Protein AF-A0AAE1E0A9-F1 (afdb_monomer_lite)

Secondary structure (DSSP, 8-state):
-----THHHHHHTS-HHHHHHHHHHHHHHHHHHHHHHHHHHHHHHHHHHHHHHHHHHHHHHHHHHHHHHHHHHHHHHHTTTSS--SHHHHHHHHHH-HHHHHHHHHHHHHTS-------S-HHHHHHHHHHHHTT-GGG-----------------------------------S---S--------

Radius of gyration: 35.6 Å; chains: 1; bounding box: 73×41×92 Å

pLDDT: mean 78.17, std 19.91, range [34.12, 96.81]

Foldseek 3Di:
DPPDPCVVVVLVVDDPVVSVVVVVVVVVVVVVVVVVVVVVVVVVVVVVVVVVVVVVVVVVVVVVVLVVVLVVLQVLQVVLVHADQDLVSLVSQVVVHLVSLLSNQCCCCSVVVAQFDSDDDSVNSSVRVVCVNVVNCVRRDPDPPDPPPPPPPPPDPPDDDDDDDDDDDDDDPDPDPPVDDPDDPDD

Organism: NCBI:txid231223

Sequence (187 aa):
MLKRNKTVAWLARKSETEREHVLKASKKCSKALRTKHRQQEKVVWLQVHERITDNERKKKEKELQVAVEKQRIMDCVLKHDGPVHSVQDIQAVSCSGVEALKNQLKYLKVILGKRVKVSGTKVQLEAALKAFVKGDESSIIVSPPRKRRKILEDDSSFDSSNSSSSSSDDDDSDTSTDIFTFERQGQ

Structure (mmCIF, N/CA/C/O backbone):
data_AF-A0AAE1E0A9-F1
#
_entry.id   AF-A0AAE1E0A9-F1
#
loop_
_atom_site.group_PDB
_atom_site.id
_atom_site.type_symbol
_atom_site.label_atom_id
_atom_site.label_alt_id
_atom_site.label_comp_id
_atom_site.label_asym_id
_atom_site.label_entity_id
_atom_site.label_seq_id
_atom_site.pdbx_PDB_ins_code
_atom_site.Cartn_x
_atom_site.Cartn_y
_atom_site.Cartn_z
_atom_site.occupancy
_atom_site.B_iso_or_equiv
_atom_site.auth_seq_id
_atom_site.auth_comp_id
_atom_site.auth_asym_id
_atom_site.auth_atom_id
_atom_site.pdbx_PDB_model_num
ATOM 1 N N . MET A 1 1 ? -27.673 -29.427 33.036 1.00 46.66 1 MET A N 1
ATOM 2 C CA . MET A 1 1 ? -28.354 -28.618 34.077 1.00 46.66 1 MET A CA 1
ATOM 3 C C . MET A 1 1 ? -27.445 -27.465 34.483 1.00 46.66 1 MET A C 1
ATOM 5 O O . MET A 1 1 ? -26.356 -27.723 34.979 1.00 46.66 1 MET A O 1
ATOM 9 N N . LEU A 1 2 ? -27.845 -26.210 34.253 1.00 49.44 2 LEU A N 1
ATOM 10 C CA . LEU A 1 2 ? -27.104 -25.043 34.753 1.00 49.44 2 LEU A CA 1
ATOM 11 C C . LEU A 1 2 ? -27.146 -25.043 36.290 1.00 49.44 2 LEU A C 1
ATOM 13 O O . LEU A 1 2 ? -28.226 -24.949 36.876 1.00 49.44 2 LEU A O 1
ATOM 17 N N . LYS A 1 3 ? -25.984 -25.174 36.947 1.00 60.59 3 LYS A N 1
ATOM 18 C CA . LYS A 1 3 ? -25.856 -25.023 38.405 1.00 60.59 3 LYS A CA 1
ATOM 19 C C . LYS A 1 3 ? -26.314 -23.611 38.778 1.00 60.59 3 LYS A C 1
ATOM 21 O O . LYS A 1 3 ? -25.622 -22.637 38.501 1.00 60.59 3 LYS A O 1
ATOM 26 N N . ARG A 1 4 ? -27.499 -23.487 39.382 1.00 63.06 4 ARG A N 1
ATOM 27 C CA . ARG A 1 4 ? -27.974 -22.205 39.915 1.00 63.06 4 ARG A CA 1
ATOM 28 C C . ARG A 1 4 ? -27.118 -21.839 41.126 1.00 63.06 4 ARG A C 1
ATOM 30 O O . ARG A 1 4 ? -27.004 -22.627 42.063 1.00 63.06 4 ARG A O 1
ATOM 37 N N . ASN A 1 5 ? -26.511 -20.654 41.096 1.00 68.06 5 ASN A N 1
ATOM 38 C CA . ASN A 1 5 ? -25.737 -20.138 42.221 1.00 68.06 5 ASN A CA 1
ATOM 39 C C . ASN A 1 5 ? -26.622 -20.052 43.476 1.00 68.06 5 ASN A C 1
ATOM 41 O O . ASN A 1 5 ? -27.741 -19.542 43.426 1.00 68.06 5 ASN A O 1
ATOM 45 N N . LYS A 1 6 ? -26.107 -20.528 44.619 1.00 76.25 6 LYS A N 1
ATOM 46 C CA . LYS A 1 6 ? -26.801 -20.546 45.926 1.00 76.25 6 LYS A CA 1
ATOM 47 C C . LYS A 1 6 ? -27.082 -19.144 46.504 1.00 76.25 6 LYS A C 1
ATOM 49 O O . LYS A 1 6 ? -27.600 -19.022 47.610 1.00 76.25 6 LYS A O 1
ATOM 54 N N . THR A 1 7 ? -26.766 -18.084 45.765 1.00 77.69 7 THR A N 1
ATOM 55 C CA . THR A 1 7 ? -26.901 -16.678 46.164 1.00 77.69 7 THR A CA 1
ATOM 56 C C . THR A 1 7 ? -28.344 -16.270 46.436 1.00 77.69 7 THR A C 1
ATOM 58 O O . THR A 1 7 ? -28.586 -15.535 47.386 1.00 77.69 7 THR A O 1
ATOM 61 N N . VAL A 1 8 ? -29.314 -16.783 45.672 1.00 79.94 8 VAL A N 1
ATOM 62 C CA . VAL A 1 8 ? -30.742 -16.475 45.887 1.00 79.94 8 VAL A CA 1
ATOM 63 C C . VAL A 1 8 ? -31.246 -17.071 47.206 1.00 79.94 8 VAL A C 1
ATOM 65 O O . VAL A 1 8 ? -31.920 -16.391 47.973 1.00 79.94 8 VAL A O 1
ATOM 68 N N . ALA A 1 9 ? -30.860 -18.314 47.510 1.00 83.81 9 ALA A N 1
ATOM 69 C CA . ALA A 1 9 ? -31.223 -18.980 48.761 1.00 83.81 9 ALA A CA 1
ATOM 70 C C . ALA A 1 9 ? -30.526 -18.353 49.982 1.00 83.81 9 ALA A C 1
ATOM 72 O O . ALA A 1 9 ? -31.122 -18.263 51.050 1.00 83.81 9 ALA A O 1
ATOM 73 N N . TRP A 1 10 ? -29.281 -17.892 49.825 1.00 87.62 10 TRP A N 1
ATOM 74 C CA . TRP A 1 10 ? -28.567 -17.139 50.859 1.00 87.62 10 TRP A CA 1
ATOM 75 C C . TRP A 1 10 ? -29.235 -15.787 51.147 1.00 87.62 10 TRP A C 1
ATOM 77 O O . TRP A 1 10 ? -29.453 -15.446 52.306 1.00 87.62 10 TRP A O 1
ATOM 87 N N . LEU A 1 11 ? -29.633 -15.057 50.100 1.00 86.06 11 LEU A N 1
ATOM 88 C CA . LEU A 1 11 ? -30.295 -13.759 50.226 1.00 86.06 11 LEU A CA 1
ATOM 89 C C . LEU A 1 11 ? -31.694 -13.872 50.862 1.00 86.06 11 LEU A C 1
ATOM 91 O O . LEU A 1 11 ? -32.127 -12.959 51.555 1.00 86.06 11 LEU A O 1
ATOM 95 N N . ALA A 1 12 ? -32.390 -14.994 50.656 1.00 84.31 12 ALA A N 1
ATOM 96 C CA . ALA A 1 12 ? -33.704 -15.260 51.245 1.00 84.31 12 ALA A CA 1
ATOM 97 C C . ALA A 1 12 ? -33.667 -15.534 52.762 1.00 84.31 12 ALA A C 1
ATOM 99 O O . ALA A 1 12 ? -34.692 -15.408 53.421 1.00 84.31 12 ALA A O 1
ATOM 100 N N . ARG A 1 13 ? -32.503 -15.896 53.323 1.00 88.12 13 ARG A N 1
ATOM 101 C CA . ARG A 1 13 ? -32.315 -16.130 54.770 1.00 88.12 13 ARG A CA 1
ATOM 102 C C . ARG A 1 13 ? -32.003 -14.852 55.559 1.00 88.12 13 ARG A C 1
ATOM 104 O O . ARG A 1 13 ? -31.816 -14.916 56.769 1.00 88.12 13 ARG A O 1
ATOM 111 N N . LYS A 1 14 ? -31.879 -13.714 54.875 1.00 89.25 14 LYS A N 1
ATOM 112 C CA . LYS A 1 14 ? -31.554 -12.410 55.457 1.00 89.25 14 LYS A CA 1
ATOM 113 C C . LYS A 1 14 ? -32.824 -11.675 55.882 1.00 89.25 14 LYS A C 1
ATOM 115 O O . LYS A 1 14 ? -33.882 -11.888 55.295 1.00 89.25 14 LYS A O 1
ATOM 120 N N . SER A 1 15 ? -32.707 -10.791 56.872 1.00 92.88 15 SER A N 1
ATOM 121 C CA . SER A 1 15 ? -33.803 -9.890 57.241 1.00 92.88 15 SER A CA 1
ATOM 122 C C . SER A 1 15 ? -34.160 -8.969 56.070 1.00 92.88 15 SER A C 1
ATOM 124 O O . SER A 1 15 ? -33.341 -8.713 55.184 1.00 92.88 15 SER A O 1
ATOM 126 N N . GLU A 1 16 ? -35.392 -8.463 56.051 1.00 89.69 16 GLU A N 1
ATOM 127 C CA . GLU A 1 16 ? -35.891 -7.604 54.970 1.00 89.69 16 GLU A CA 1
ATOM 128 C C . GLU A 1 16 ? -34.997 -6.372 54.746 1.00 89.69 16 GLU A C 1
ATOM 130 O O . GLU A 1 16 ? -34.620 -6.064 53.613 1.00 89.69 16 GLU A O 1
ATOM 135 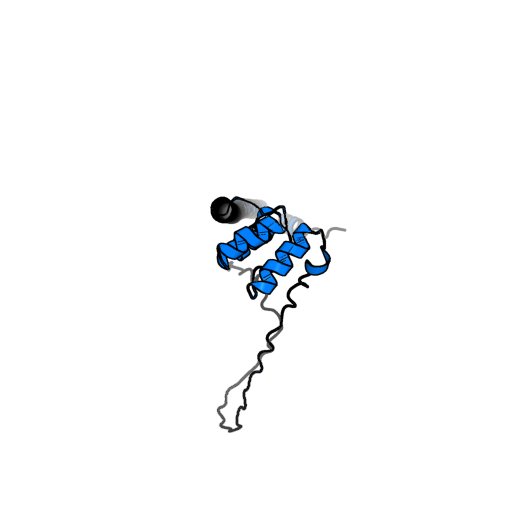N N . THR A 1 17 ? -34.568 -5.733 55.836 1.00 91.25 17 THR A N 1
ATOM 136 C CA . THR A 1 17 ? -33.682 -4.564 55.822 1.00 91.25 17 THR A CA 1
ATOM 137 C C . THR A 1 17 ? -32.291 -4.892 55.270 1.00 91.25 17 THR A C 1
ATOM 139 O O . THR A 1 17 ? -31.780 -4.162 54.416 1.00 91.25 17 THR A O 1
ATOM 142 N N . GLU A 1 18 ? -31.688 -6.015 55.677 1.00 90.56 18 GLU A N 1
ATOM 143 C CA . GLU A 1 18 ? -30.399 -6.472 55.140 1.00 90.56 18 GLU A CA 1
ATOM 144 C C . GLU A 1 18 ? -30.504 -6.849 53.659 1.00 90.56 18 GLU A C 1
ATOM 146 O O . GLU A 1 18 ? -29.633 -6.499 52.858 1.00 90.56 18 GLU A O 1
ATOM 151 N N . ARG A 1 19 ? -31.590 -7.522 53.266 1.00 89.88 19 ARG A N 1
ATOM 152 C CA . ARG A 1 19 ? -31.858 -7.901 51.876 1.00 89.88 19 ARG A CA 1
ATOM 153 C C . ARG A 1 19 ? -31.961 -6.670 50.981 1.00 89.88 19 ARG A C 1
ATOM 155 O O . ARG A 1 19 ? -31.325 -6.624 49.925 1.00 89.88 19 ARG A O 1
ATOM 162 N N . GLU A 1 20 ? -32.723 -5.663 51.395 1.00 91.00 20 GLU A N 1
ATOM 163 C CA . GLU A 1 20 ? -32.819 -4.400 50.666 1.00 91.00 20 GLU A CA 1
ATOM 164 C C . GLU A 1 20 ? -31.475 -3.684 50.556 1.00 91.00 20 GLU A C 1
ATOM 166 O O . GLU A 1 20 ? -31.133 -3.181 49.481 1.00 91.00 20 GLU A O 1
ATOM 171 N N . HIS A 1 21 ? -30.710 -3.638 51.648 1.00 92.44 21 HIS A N 1
ATOM 172 C CA . HIS A 1 21 ? -29.401 -2.999 51.671 1.00 92.44 21 HIS A CA 1
ATOM 173 C C . HIS A 1 21 ? -28.438 -3.663 50.675 1.00 92.44 21 HIS A C 1
ATOM 175 O O . HIS A 1 21 ? -27.841 -2.979 49.839 1.00 92.44 21 HIS A O 1
ATOM 181 N N . VAL A 1 22 ? -28.356 -4.998 50.681 1.00 91.50 22 VAL A N 1
ATOM 182 C CA . VAL A 1 22 ? -27.518 -5.772 49.750 1.00 91.50 22 VAL A CA 1
ATOM 183 C C . VAL A 1 22 ? -27.958 -5.567 48.298 1.00 91.50 22 VAL A C 1
ATOM 185 O O . VAL A 1 22 ? -27.116 -5.353 47.423 1.00 91.50 22 VAL A O 1
ATOM 188 N N . LEU A 1 23 ? -29.264 -5.561 48.016 1.00 90.12 23 LEU A N 1
ATOM 189 C CA . LEU A 1 23 ? -29.776 -5.305 46.666 1.00 90.12 23 LEU A CA 1
ATOM 190 C C . LEU A 1 23 ? -29.484 -3.871 46.199 1.00 90.12 23 LEU A C 1
ATOM 192 O O . LEU A 1 23 ? -29.111 -3.670 45.041 1.00 90.12 23 LEU A O 1
ATOM 196 N N . LYS A 1 24 ? -29.611 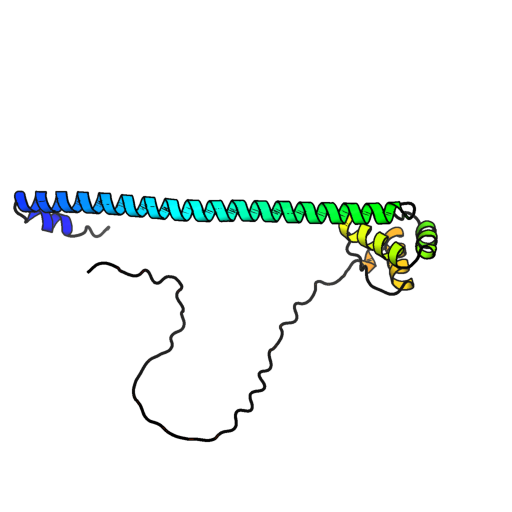-2.868 47.077 1.00 92.75 24 LYS A N 1
ATOM 197 C CA . LYS A 1 24 ? -29.246 -1.470 46.781 1.00 92.75 24 LYS A CA 1
ATOM 198 C C . LYS A 1 24 ? -27.745 -1.346 46.496 1.00 92.75 24 LYS A C 1
ATOM 200 O O . LYS A 1 24 ? -27.376 -0.722 45.500 1.00 92.75 24 LYS A O 1
ATOM 205 N N . ALA A 1 25 ? -26.891 -1.978 47.301 1.00 92.38 25 ALA A N 1
ATOM 206 C CA . ALA A 1 25 ? -25.444 -2.008 47.085 1.00 92.38 25 ALA A CA 1
ATOM 207 C C . ALA A 1 25 ? -25.080 -2.700 45.759 1.00 92.38 25 ALA A C 1
ATOM 209 O O . ALA A 1 25 ? -24.362 -2.132 44.939 1.00 92.38 25 ALA A O 1
ATOM 210 N N . SER A 1 26 ? -25.670 -3.865 45.480 1.00 90.19 26 SER A N 1
ATOM 211 C CA . SER A 1 26 ? -25.477 -4.597 44.224 1.00 90.19 26 SER A CA 1
ATOM 212 C C . SER A 1 26 ? -25.882 -3.770 42.999 1.00 90.19 26 SER A C 1
ATOM 214 O O . SER A 1 26 ? -25.138 -3.708 42.016 1.00 90.19 26 SER A O 1
ATOM 216 N N . LYS A 1 27 ? -27.018 -3.058 43.058 1.00 92.06 27 LYS A N 1
ATOM 217 C CA . LYS A 1 27 ? -27.460 -2.149 41.987 1.00 92.06 27 LYS A CA 1
ATOM 218 C C . LYS A 1 27 ? -26.466 -1.006 41.758 1.00 92.06 27 LYS A C 1
ATOM 220 O O . LYS A 1 27 ? -26.167 -0.702 40.600 1.00 92.06 27 LYS A O 1
ATOM 225 N N . LYS A 1 28 ? -25.930 -0.400 42.827 1.00 94.19 28 LYS A N 1
ATOM 226 C CA . LYS A 1 28 ? -24.893 0.646 42.741 1.00 94.19 28 LYS A CA 1
ATOM 227 C C . LYS A 1 28 ? -23.618 0.108 42.083 1.00 94.19 28 LYS A C 1
ATOM 229 O O . LYS A 1 28 ? -23.169 0.690 41.096 1.00 94.19 28 LYS A O 1
ATOM 234 N N . CYS A 1 29 ? -23.106 -1.033 42.545 1.00 93.12 29 CYS A N 1
ATOM 235 C CA . CYS A 1 29 ? -21.924 -1.677 41.966 1.00 93.12 29 CYS A CA 1
ATOM 236 C C . CYS A 1 29 ? -22.138 -2.047 40.493 1.00 93.12 29 CYS A C 1
ATOM 238 O O . CYS A 1 29 ? -21.296 -1.752 39.650 1.00 93.12 29 CYS A O 1
ATOM 240 N N . SER A 1 30 ? -23.303 -2.601 40.152 1.00 93.19 30 SER A N 1
ATOM 241 C CA . SER A 1 30 ? -23.651 -2.953 38.770 1.00 93.19 30 SER A CA 1
ATOM 242 C C . SER A 1 30 ? -23.692 -1.729 37.854 1.00 93.19 30 SER A C 1
ATOM 244 O O . SER A 1 30 ? -23.265 -1.794 36.703 1.00 93.19 30 SER A O 1
ATOM 246 N N . LYS A 1 31 ? -24.206 -0.591 38.345 1.00 95.38 31 LYS A N 1
ATOM 247 C CA . LYS A 1 31 ? -24.207 0.669 37.591 1.00 95.38 31 LYS A CA 1
ATOM 248 C C . LYS A 1 31 ? -22.778 1.167 37.363 1.00 95.38 31 LYS A C 1
ATOM 250 O O . LYS A 1 31 ? -22.449 1.492 36.229 1.00 95.38 31 LYS A O 1
ATOM 255 N N . ALA A 1 32 ? -21.939 1.166 38.399 1.00 94.62 32 ALA A N 1
ATOM 256 C CA . ALA A 1 32 ? -20.539 1.573 38.295 1.00 94.62 32 ALA A CA 1
ATOM 257 C C . ALA A 1 32 ? -19.745 0.685 37.321 1.00 94.62 32 ALA A C 1
ATOM 259 O O . ALA A 1 32 ? -19.010 1.204 36.483 1.00 94.62 32 ALA A O 1
ATOM 260 N N . LEU A 1 33 ? -19.947 -0.636 37.375 1.00 95.75 33 LEU A N 1
ATOM 261 C CA . LEU A 1 33 ? -19.300 -1.586 36.472 1.00 95.75 33 LEU A CA 1
ATOM 262 C C . LEU A 1 33 ? -19.686 -1.329 35.011 1.00 95.75 33 LEU A C 1
ATOM 264 O O . LEU A 1 33 ? -18.813 -1.252 34.151 1.00 95.75 33 LEU A O 1
ATOM 268 N N . ARG A 1 34 ? -20.979 -1.110 34.733 1.00 95.69 34 ARG A N 1
ATOM 269 C CA . ARG A 1 34 ? -21.446 -0.751 33.385 1.00 95.69 34 ARG A CA 1
ATOM 270 C C . ARG A 1 34 ? -20.837 0.557 32.887 1.00 95.69 34 ARG A C 1
ATOM 272 O O . ARG A 1 34 ? -20.487 0.646 31.716 1.00 95.69 34 ARG A O 1
ATOM 279 N N . THR A 1 35 ? -20.694 1.559 33.753 1.00 95.81 35 THR A N 1
ATOM 280 C CA . THR A 1 35 ? -20.043 2.823 33.383 1.00 95.81 35 THR A CA 1
ATOM 281 C C . THR A 1 35 ? -18.566 2.616 33.052 1.00 95.81 35 THR A C 1
ATOM 283 O O . THR A 1 35 ? -18.120 3.087 32.010 1.00 95.81 35 THR A O 1
ATOM 286 N N . LYS A 1 36 ? -17.820 1.872 33.883 1.00 95.75 36 LYS A N 1
ATOM 287 C CA . LYS A 1 36 ? -16.409 1.545 33.612 1.00 95.75 36 LYS A CA 1
ATOM 288 C C . LYS A 1 36 ? -16.247 0.792 32.292 1.00 95.75 36 LYS A C 1
ATOM 290 O O . LYS A 1 36 ? -15.384 1.148 31.500 1.00 95.75 36 LYS A O 1
ATOM 295 N N . HIS A 1 37 ? -17.111 -0.186 32.036 1.00 95.50 37 HIS A N 1
ATOM 296 C CA . HIS A 1 37 ? -17.077 -0.953 30.796 1.00 95.50 37 HIS A CA 1
ATOM 297 C C . HIS A 1 37 ? -17.312 -0.069 29.565 1.00 95.50 37 HIS A C 1
ATOM 299 O O . HIS A 1 37 ? -16.490 -0.066 28.657 1.00 95.50 37 HIS A O 1
ATOM 305 N N . ARG A 1 38 ? -18.348 0.783 29.579 1.00 96.44 38 ARG A N 1
ATOM 306 C CA . ARG A 1 38 ? -18.596 1.750 28.492 1.00 96.44 38 ARG A CA 1
ATOM 307 C C . ARG A 1 38 ? -17.419 2.697 28.265 1.00 96.44 38 ARG A C 1
ATOM 309 O O . ARG A 1 38 ? -17.129 3.061 27.130 1.00 96.44 38 ARG A O 1
ATOM 316 N N . GLN A 1 39 ? -16.745 3.115 29.338 1.00 95.88 39 GLN A N 1
ATOM 317 C CA . GLN A 1 39 ? -15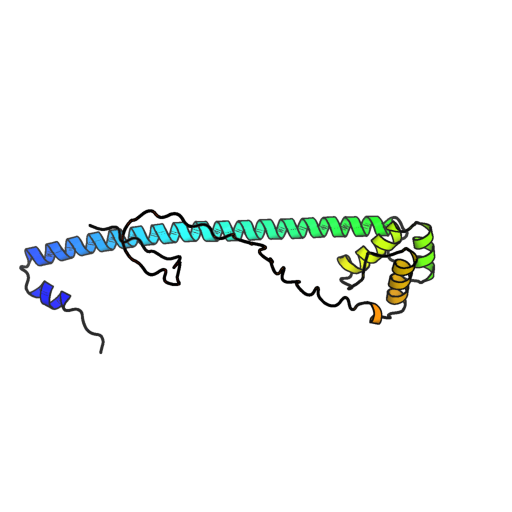.548 3.949 29.242 1.00 95.88 39 GLN A CA 1
ATOM 318 C C . GLN A 1 39 ? -14.415 3.198 28.529 1.00 95.88 39 GLN A C 1
ATOM 320 O O . GLN A 1 39 ? -13.792 3.752 27.629 1.00 95.88 39 GLN A O 1
ATOM 325 N N . GLN A 1 40 ? -14.173 1.938 28.901 1.00 95.56 40 GLN A N 1
ATOM 326 C CA . GLN A 1 40 ? -13.163 1.086 28.269 1.00 95.56 40 GLN A CA 1
ATOM 327 C C . GLN A 1 40 ? -13.478 0.842 26.791 1.00 95.56 40 GLN A C 1
ATOM 329 O O . GLN A 1 40 ? -12.605 1.035 25.949 1.00 95.56 40 GLN A O 1
ATOM 334 N N . GLU A 1 41 ? -14.726 0.507 26.460 1.00 96.38 41 GLU A N 1
ATOM 335 C CA . GLU A 1 41 ? -15.173 0.348 25.073 1.00 96.38 41 GLU A CA 1
ATOM 336 C C . GLU A 1 41 ? -14.936 1.621 24.261 1.00 96.38 41 GLU A C 1
ATOM 338 O O . GLU A 1 41 ? -14.415 1.554 23.151 1.00 96.38 41 GLU A O 1
ATOM 343 N N . LYS A 1 42 ? -15.249 2.794 24.826 1.00 96.44 42 LYS A N 1
ATOM 344 C CA . LYS A 1 42 ? -15.013 4.079 24.162 1.00 96.44 42 LYS A CA 1
ATOM 345 C C . LYS A 1 42 ? -13.527 4.318 23.888 1.00 96.44 42 LYS A C 1
ATOM 347 O O . LYS A 1 42 ? -13.187 4.790 22.808 1.00 96.44 42 LYS A O 1
ATOM 352 N N . VAL A 1 43 ? -12.648 3.993 24.836 1.00 95.62 43 VAL A N 1
ATOM 353 C CA . VAL A 1 43 ? -11.192 4.123 24.655 1.00 95.62 43 VAL A CA 1
ATOM 354 C C . VAL A 1 43 ? -10.699 3.194 23.548 1.00 95.62 43 VAL A C 1
ATOM 356 O O . VAL A 1 43 ? -10.001 3.647 22.644 1.00 95.62 43 VAL A O 1
ATOM 359 N N . VAL A 1 44 ? -11.104 1.922 23.571 1.00 96.31 44 VAL A N 1
ATOM 360 C CA . VAL A 1 44 ? -10.729 0.948 22.534 1.00 96.31 44 VAL A CA 1
ATOM 361 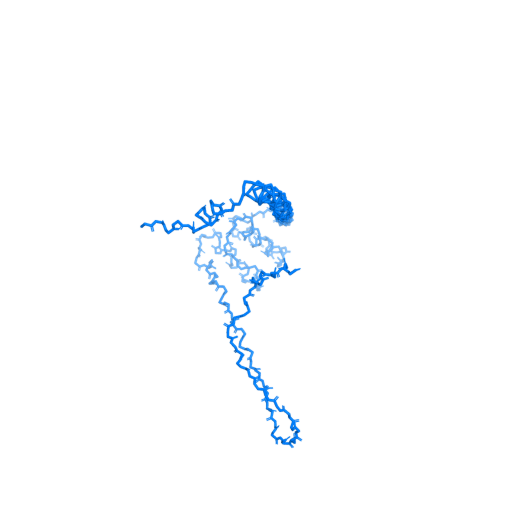C C . VAL A 1 44 ? -11.251 1.388 21.169 1.00 96.31 44 VAL A C 1
ATOM 363 O O . VAL A 1 44 ? -10.510 1.363 20.191 1.00 96.31 44 VAL A O 1
ATOM 366 N N . TRP A 1 45 ? -12.502 1.842 21.100 1.00 96.44 45 TRP A N 1
ATOM 367 C CA . TRP A 1 45 ? -13.105 2.324 19.863 1.00 96.44 45 TRP A CA 1
ATOM 368 C C . TRP A 1 45 ? -12.322 3.497 19.267 1.00 96.44 45 TRP A C 1
ATOM 370 O O . TRP A 1 45 ? -12.000 3.468 18.081 1.00 96.44 45 TRP A O 1
ATOM 380 N N . LEU A 1 46 ? -11.943 4.483 20.089 1.00 96.31 46 LEU A N 1
ATOM 381 C CA . LEU A 1 46 ? -11.124 5.616 19.649 1.00 96.31 46 LEU A CA 1
ATOM 382 C C . LEU A 1 46 ? -9.754 5.163 19.127 1.00 96.31 46 LEU A C 1
ATOM 384 O O . LEU A 1 46 ? -9.350 5.585 18.047 1.00 96.31 46 LEU A O 1
ATOM 388 N N . GLN A 1 47 ? -9.074 4.262 19.840 1.00 96.25 47 GLN A N 1
ATOM 389 C CA . GLN A 1 47 ? -7.767 3.741 19.423 1.00 96.25 47 GLN A CA 1
ATOM 390 C C . GLN A 1 47 ? -7.839 2.960 18.107 1.00 96.25 47 GLN A C 1
ATOM 392 O O . GLN A 1 47 ? -6.969 3.090 17.245 1.00 96.25 47 GLN A O 1
ATOM 397 N N . VAL A 1 48 ? -8.870 2.131 17.933 1.00 96.44 48 VAL A N 1
ATOM 398 C CA . VAL A 1 48 ? -9.083 1.382 16.689 1.00 96.44 48 VAL A CA 1
ATOM 399 C C . VAL A 1 48 ? -9.378 2.344 15.542 1.00 96.44 48 VAL A C 1
ATOM 401 O O . VAL A 1 48 ? -8.784 2.212 14.473 1.00 96.44 48 VAL A O 1
ATOM 404 N N . HIS A 1 49 ? -10.241 3.334 15.766 1.00 96.69 49 HIS A N 1
ATOM 405 C CA . HIS A 1 49 ? -10.586 4.334 14.762 1.00 96.69 49 HIS A CA 1
ATOM 406 C C . HIS A 1 49 ? -9.364 5.151 14.315 1.00 96.69 49 HIS A C 1
ATOM 408 O O . HIS A 1 49 ? -9.144 5.339 13.117 1.00 96.69 49 HIS A O 1
ATOM 414 N N . GLU A 1 50 ? -8.535 5.599 15.258 1.00 96.44 50 GLU A N 1
ATOM 415 C CA . GLU A 1 50 ? -7.286 6.308 14.969 1.00 96.44 50 GLU A CA 1
ATOM 416 C C . GLU A 1 50 ? -6.341 5.449 14.119 1.00 96.44 50 GLU A C 1
ATOM 418 O O . GLU A 1 50 ? -5.882 5.891 13.067 1.00 96.44 50 GLU A O 1
ATOM 423 N N . ARG A 1 51 ? -6.138 4.178 14.491 1.00 95.44 51 ARG A N 1
ATOM 424 C CA . ARG A 1 51 ? -5.303 3.242 13.719 1.00 95.44 51 ARG A CA 1
ATOM 425 C C . ARG A 1 51 ? -5.823 3.007 12.303 1.00 95.44 51 ARG A C 1
ATOM 427 O O . ARG A 1 51 ? -5.021 2.917 11.373 1.00 95.44 51 ARG A O 1
ATOM 434 N N . ILE A 1 52 ? -7.139 2.887 12.123 1.00 96.81 52 ILE A N 1
ATOM 435 C CA . ILE A 1 52 ? -7.752 2.749 10.793 1.00 96.81 52 ILE A CA 1
ATOM 436 C C . ILE A 1 52 ? -7.470 4.004 9.965 1.00 96.81 52 ILE A C 1
ATOM 438 O O . ILE A 1 52 ? -6.956 3.898 8.853 1.00 96.81 52 ILE A O 1
ATOM 442 N N . THR A 1 53 ? -7.711 5.180 10.544 1.00 96.56 53 THR A N 1
ATOM 443 C CA . THR A 1 53 ? -7.486 6.475 9.886 1.00 96.56 53 THR A CA 1
ATOM 444 C C . THR A 1 53 ? -6.022 6.640 9.463 1.00 96.56 53 THR A C 1
ATOM 446 O O . THR A 1 53 ? -5.725 7.034 8.333 1.00 96.56 53 THR A O 1
ATOM 449 N N . ASP A 1 54 ? -5.082 6.268 10.330 1.00 96.56 54 ASP A N 1
ATOM 450 C CA . ASP A 1 54 ? -3.653 6.313 10.030 1.00 96.56 54 ASP A CA 1
ATOM 451 C C . ASP A 1 54 ? -3.238 5.336 8.928 1.00 96.56 54 ASP A C 1
ATOM 453 O O . ASP A 1 54 ? -2.401 5.661 8.080 1.00 96.56 54 ASP A O 1
ATOM 457 N N . ASN A 1 55 ? -3.815 4.135 8.915 1.00 95.62 55 ASN A N 1
ATOM 458 C CA . ASN A 1 55 ? -3.563 3.158 7.861 1.00 95.62 55 ASN A CA 1
ATOM 459 C C . ASN A 1 55 ? -4.087 3.646 6.508 1.00 95.62 55 ASN A C 1
ATOM 461 O O . ASN A 1 55 ? -3.391 3.506 5.500 1.00 95.62 55 ASN A O 1
ATOM 465 N N . GLU A 1 56 ? -5.269 4.261 6.474 1.00 95.94 56 GLU A N 1
ATOM 466 C CA . GLU A 1 56 ? -5.818 4.871 5.262 1.00 95.94 56 GLU A CA 1
ATOM 467 C C . GLU A 1 56 ? -4.947 6.021 4.759 1.00 95.94 56 GLU A C 1
ATOM 469 O O . GLU A 1 56 ? -4.647 6.091 3.565 1.00 95.94 56 GLU A O 1
ATOM 474 N N . ARG A 1 57 ? -4.475 6.887 5.661 1.00 96.38 57 ARG A N 1
ATOM 475 C CA . ARG A 1 57 ? -3.548 7.972 5.323 1.00 96.38 57 ARG A CA 1
ATOM 476 C C . ARG A 1 57 ? -2.252 7.431 4.720 1.00 96.38 57 ARG A C 1
ATOM 478 O O . ARG A 1 57 ? -1.859 7.861 3.638 1.00 96.38 57 ARG A O 1
ATOM 485 N N . LYS A 1 58 ? -1.624 6.443 5.365 1.00 95.56 58 LYS A N 1
ATOM 486 C CA . LYS A 1 58 ? -0.399 5.793 4.864 1.00 95.56 58 LYS A CA 1
ATOM 487 C C . LYS A 1 58 ? -0.619 5.099 3.522 1.00 95.56 58 LYS A C 1
ATOM 489 O O . LYS A 1 58 ? 0.281 5.086 2.686 1.00 95.56 58 LYS A O 1
ATOM 494 N N . LYS A 1 59 ? -1.794 4.503 3.302 1.00 95.75 59 LYS A N 1
ATOM 495 C CA . LYS A 1 59 ? -2.154 3.889 2.019 1.00 95.75 59 LYS A CA 1
ATOM 496 C C . LYS A 1 59 ? -2.227 4.945 0.914 1.00 95.75 59 LYS A C 1
ATOM 498 O O . LYS A 1 59 ? -1.560 4.778 -0.102 1.00 95.75 59 LYS A O 1
ATOM 503 N N . LYS A 1 60 ? -2.945 6.047 1.146 1.00 95.75 60 LYS A N 1
ATOM 504 C CA . LYS A 1 60 ? -3.047 7.169 0.196 1.00 95.75 60 LYS A CA 1
ATOM 505 C C . LYS A 1 60 ? -1.684 7.788 -0.112 1.00 95.75 60 LYS A C 1
ATOM 507 O O . LYS A 1 60 ? -1.383 8.064 -1.266 1.00 95.75 60 LYS A O 1
ATOM 512 N N . GLU A 1 61 ? -0.834 7.955 0.899 1.00 95.94 61 GLU A N 1
ATOM 513 C CA . GLU A 1 61 ? 0.527 8.469 0.719 1.00 95.94 61 GLU A CA 1
ATOM 514 C C . GLU A 1 61 ? 1.375 7.548 -0.172 1.00 95.94 61 GLU A C 1
ATOM 516 O O . GLU A 1 61 ? 2.030 8.014 -1.102 1.00 95.94 61 GLU A O 1
ATOM 521 N N . LYS A 1 62 ? 1.314 6.230 0.049 1.00 95.25 62 LYS A N 1
ATOM 522 C CA . LYS A 1 62 ? 2.000 5.250 -0.807 1.00 95.25 62 LYS A CA 1
ATOM 523 C C . LYS A 1 62 ? 1.464 5.254 -2.235 1.00 95.25 62 LYS A C 1
ATOM 525 O O . LYS A 1 62 ? 2.250 5.174 -3.173 1.00 95.25 62 LYS A O 1
ATOM 530 N N . GLU A 1 63 ? 0.150 5.341 -2.412 1.00 93.88 63 GLU A N 1
ATOM 531 C CA . GLU A 1 63 ? -0.475 5.426 -3.736 1.00 93.88 63 GLU A CA 1
ATOM 532 C C . GLU A 1 63 ? -0.028 6.686 -4.483 1.00 93.88 63 GLU A C 1
ATOM 534 O O . GLU A 1 63 ? 0.327 6.603 -5.658 1.00 93.88 63 GLU A O 1
ATOM 539 N N . LEU A 1 64 ? 0.055 7.824 -3.787 1.00 95.75 64 LEU A N 1
ATOM 540 C CA . LEU A 1 64 ? 0.571 9.071 -4.345 1.00 95.75 64 LEU A CA 1
ATOM 541 C C . LEU A 1 64 ? 2.047 8.947 -4.737 1.00 95.75 64 LEU A C 1
ATOM 543 O O . LEU A 1 64 ? 2.412 9.313 -5.849 1.00 95.75 64 LEU A O 1
ATOM 547 N N . GLN A 1 65 ? 2.893 8.387 -3.868 1.00 94.81 65 GLN A N 1
ATOM 548 C CA . GLN A 1 65 ? 4.310 8.161 -4.179 1.00 94.81 65 GLN A CA 1
ATOM 549 C C . GLN A 1 65 ? 4.485 7.258 -5.406 1.00 94.81 65 GLN A C 1
ATOM 551 O O . GLN A 1 65 ? 5.303 7.546 -6.278 1.00 94.81 65 GLN A O 1
ATOM 556 N N . VAL A 1 66 ? 3.686 6.191 -5.512 1.00 92.94 66 VAL A N 1
ATOM 557 C CA . VAL A 1 66 ? 3.686 5.314 -6.689 1.00 92.94 66 VAL A CA 1
ATOM 558 C C . VAL A 1 66 ? 3.231 6.072 -7.935 1.00 92.94 66 VAL A C 1
ATOM 560 O O . VAL A 1 66 ? 3.838 5.901 -8.988 1.00 92.94 66 VAL A O 1
ATOM 563 N N . ALA A 1 67 ? 2.199 6.913 -7.844 1.00 93.50 67 ALA A N 1
ATOM 564 C CA . ALA A 1 67 ? 1.737 7.723 -8.969 1.00 93.50 67 ALA A CA 1
ATOM 565 C C . ALA A 1 67 ? 2.808 8.722 -9.440 1.00 93.50 67 ALA A C 1
ATOM 567 O O . ALA A 1 67 ? 3.063 8.818 -10.639 1.00 93.50 67 ALA A O 1
ATOM 568 N N . VAL A 1 68 ? 3.489 9.396 -8.509 1.00 95.50 68 VAL A N 1
ATOM 569 C CA . VAL A 1 68 ? 4.597 10.318 -8.807 1.00 95.50 68 VAL A CA 1
ATOM 570 C C . VAL A 1 68 ? 5.756 9.587 -9.485 1.00 95.50 68 VAL A C 1
ATOM 572 O O . VAL A 1 68 ? 6.273 10.059 -10.495 1.00 95.50 68 VAL A O 1
ATOM 575 N N . GLU A 1 69 ? 6.141 8.411 -8.985 1.00 93.00 69 GLU A N 1
ATOM 576 C CA . GLU A 1 69 ? 7.202 7.610 -9.605 1.00 93.00 69 GLU A CA 1
ATOM 577 C C . GLU A 1 69 ? 6.804 7.129 -11.007 1.00 93.00 69 GLU A C 1
ATOM 579 O O . GLU A 1 69 ? 7.604 7.195 -11.940 1.00 93.00 69 GLU A O 1
ATOM 584 N N . LYS A 1 70 ? 5.551 6.694 -11.190 1.00 93.75 70 LYS A N 1
ATOM 585 C CA . LYS A 1 70 ? 5.022 6.316 -12.507 1.00 93.75 70 LYS A CA 1
ATOM 586 C C . LYS A 1 70 ? 5.086 7.479 -13.492 1.00 93.75 70 LYS A C 1
ATOM 588 O O . LYS A 1 70 ? 5.569 7.287 -14.607 1.00 93.75 70 LYS A O 1
ATOM 593 N N . GLN A 1 71 ? 4.661 8.668 -13.068 1.00 94.38 71 GLN A N 1
ATOM 594 C CA . GLN A 1 71 ? 4.729 9.871 -13.891 1.00 94.38 71 GLN A CA 1
ATOM 595 C C . GLN A 1 71 ? 6.175 10.196 -14.269 1.00 94.38 71 GLN A 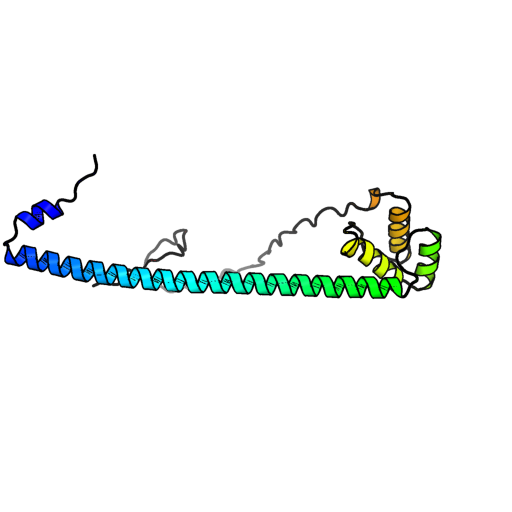C 1
ATOM 597 O O . GLN A 1 71 ? 6.479 10.372 -15.444 1.00 94.38 71 GLN A O 1
ATOM 602 N N . ARG A 1 72 ? 7.097 10.164 -13.301 1.00 94.69 72 ARG A N 1
ATOM 603 C CA . ARG A 1 72 ? 8.523 10.398 -13.550 1.00 94.69 72 ARG A CA 1
ATOM 604 C C . ARG A 1 72 ? 9.096 9.432 -14.588 1.00 94.69 72 ARG A C 1
ATOM 606 O O . ARG A 1 72 ? 9.852 9.848 -15.463 1.00 94.69 72 ARG A O 1
ATOM 613 N N . ILE A 1 73 ? 8.755 8.146 -14.494 1.00 92.69 73 ILE A N 1
ATOM 614 C CA . ILE A 1 73 ? 9.190 7.133 -15.464 1.00 92.69 73 ILE A CA 1
ATOM 615 C C . ILE A 1 73 ? 8.617 7.438 -16.852 1.00 92.69 73 ILE A C 1
ATOM 617 O O . ILE A 1 73 ? 9.359 7.368 -17.832 1.00 92.69 73 ILE A O 1
ATOM 621 N N . MET A 1 74 ? 7.333 7.796 -16.942 1.00 92.50 74 MET A N 1
ATOM 622 C CA . MET A 1 74 ? 6.704 8.192 -18.204 1.00 92.50 74 MET A CA 1
ATOM 623 C C . MET A 1 74 ? 7.396 9.405 -18.825 1.00 92.50 74 MET A C 1
ATOM 625 O O . MET A 1 74 ? 7.773 9.344 -19.991 1.00 92.50 74 MET A O 1
ATOM 629 N N . ASP A 1 75 ? 7.651 10.456 -18.048 1.00 93.56 75 ASP A N 1
ATOM 630 C CA . ASP A 1 75 ? 8.324 11.666 -18.527 1.00 93.56 75 ASP A CA 1
ATOM 631 C C . ASP A 1 75 ? 9.744 11.360 -19.028 1.00 93.56 75 ASP A C 1
ATOM 633 O O . ASP A 1 75 ? 10.190 11.901 -20.038 1.00 93.56 75 ASP A O 1
ATOM 637 N N . CYS A 1 76 ? 10.470 10.467 -18.348 1.00 91.00 76 CYS A N 1
ATOM 638 C CA . CYS A 1 76 ? 11.786 10.008 -18.791 1.00 91.00 76 CYS A CA 1
ATOM 639 C C . CYS A 1 76 ? 11.729 9.232 -20.112 1.00 91.00 76 CYS A C 1
ATOM 641 O O . CYS A 1 76 ? 12.641 9.364 -20.920 1.00 91.00 76 CYS A O 1
ATOM 643 N N . VAL A 1 77 ? 10.692 8.426 -20.332 1.00 91.56 77 VAL A N 1
ATOM 644 C CA . VAL A 1 77 ? 10.509 7.664 -21.575 1.00 91.56 77 VAL A CA 1
ATOM 645 C C . VAL A 1 77 ? 10.079 8.572 -22.726 1.00 91.56 77 VAL A C 1
ATOM 647 O O . VAL A 1 77 ? 10.617 8.461 -23.823 1.00 91.56 77 VAL A O 1
ATOM 650 N N . LEU A 1 78 ? 9.182 9.527 -22.473 1.00 90.25 78 LEU A N 1
ATOM 651 C CA . LEU A 1 78 ? 8.724 10.496 -23.474 1.00 90.25 78 LEU A CA 1
ATOM 652 C C . LEU A 1 78 ? 9.847 11.408 -23.986 1.00 90.25 78 LEU A C 1
ATOM 654 O O . LEU A 1 78 ? 9.814 11.822 -25.138 1.00 90.25 78 LEU A O 1
ATOM 658 N N . LYS A 1 79 ? 10.874 11.678 -23.170 1.00 88.00 79 LYS A N 1
ATOM 659 C CA . LYS A 1 79 ? 12.084 12.409 -23.596 1.00 88.00 79 LYS A CA 1
ATOM 660 C C . LYS A 1 79 ? 12.943 11.659 -24.623 1.00 88.00 79 LYS A C 1
ATOM 662 O O . LYS A 1 79 ? 13.830 12.271 -25.208 1.00 88.00 79 LYS A O 1
ATOM 667 N N . HIS A 1 80 ? 12.723 10.359 -24.802 1.00 83.06 80 HIS A N 1
ATOM 668 C CA . HIS A 1 80 ? 13.490 9.483 -25.691 1.00 83.06 80 HIS A CA 1
ATOM 669 C C . HIS A 1 80 ? 12.584 8.847 -26.755 1.00 83.06 80 HIS A C 1
ATOM 671 O O . HIS A 1 80 ? 12.653 7.642 -26.977 1.00 83.06 80 HIS A O 1
ATOM 677 N N . ASP A 1 81 ? 11.705 9.655 -27.352 1.00 81.06 81 ASP A N 1
ATOM 678 C CA . ASP A 1 81 ? 10.755 9.271 -28.411 1.00 81.06 81 ASP A CA 1
ATOM 679 C C . ASP A 1 81 ? 9.637 8.301 -27.983 1.00 81.06 81 ASP A C 1
ATOM 681 O O . ASP A 1 81 ? 8.878 7.800 -28.811 1.00 81.06 81 ASP A O 1
ATOM 685 N N . GLY A 1 82 ? 9.459 8.097 -26.674 1.00 86.19 82 GLY A N 1
ATOM 686 C CA . GLY A 1 82 ? 8.359 7.312 -26.117 1.00 86.19 82 GLY A CA 1
ATOM 687 C C . GLY A 1 82 ? 8.681 5.824 -25.920 1.00 86.19 82 GLY A C 1
ATOM 688 O O . GLY A 1 82 ? 9.848 5.422 -25.892 1.00 86.19 82 GLY A O 1
ATOM 689 N N . PRO A 1 83 ? 7.657 4.992 -25.651 1.00 88.25 83 PRO A N 1
ATOM 690 C CA . PRO A 1 83 ? 7.842 3.563 -25.429 1.00 88.25 83 PRO A CA 1
ATOM 691 C C . PRO A 1 83 ? 8.366 2.855 -26.680 1.00 88.25 83 PRO A C 1
ATOM 693 O O . PRO A 1 83 ? 7.899 3.084 -27.789 1.00 88.25 83 PRO A O 1
ATOM 696 N N . VAL A 1 84 ? 9.313 1.944 -26.481 1.00 88.12 84 VAL A N 1
ATOM 697 C CA . VAL A 1 84 ? 9.879 1.120 -27.557 1.00 88.12 84 VAL A CA 1
ATOM 698 C C . VAL A 1 84 ? 8.839 0.126 -28.089 1.00 88.12 84 VAL A C 1
ATOM 700 O O . VAL A 1 84 ? 8.295 -0.669 -27.316 1.00 88.12 84 VAL A O 1
ATOM 703 N N . HIS A 1 85 ? 8.645 0.096 -29.411 1.00 84.38 85 HIS A N 1
ATOM 704 C CA . HIS A 1 85 ? 7.749 -0.845 -30.095 1.00 84.38 85 HIS A CA 1
ATOM 705 C C . HIS A 1 85 ? 8.470 -1.750 -31.098 1.00 84.38 85 HIS A C 1
ATOM 707 O O . HIS A 1 85 ? 8.007 -2.857 -31.369 1.00 84.38 85 HIS A O 1
ATOM 713 N N . SER A 1 86 ? 9.614 -1.315 -31.625 1.00 86.75 86 SER A N 1
ATOM 714 C CA . SER A 1 86 ? 10.391 -2.034 -32.630 1.00 86.75 86 SER A CA 1
ATOM 715 C C . SER A 1 86 ? 11.845 -2.254 -32.198 1.00 86.75 86 SER A C 1
ATOM 717 O O . SER A 1 86 ? 12.372 -1.607 -31.292 1.00 86.75 86 SER A O 1
ATOM 719 N N . VAL A 1 87 ? 12.542 -3.174 -32.873 1.00 87.06 87 VAL A N 1
ATOM 720 C CA . VAL A 1 87 ? 13.984 -3.393 -32.647 1.00 87.06 87 VAL A CA 1
ATOM 721 C C . VAL A 1 87 ? 14.820 -2.187 -33.096 1.00 87.06 87 VAL A C 1
ATOM 723 O O . VAL A 1 87 ? 15.901 -1.964 -32.548 1.00 87.06 87 VAL A O 1
ATOM 726 N N . GLN A 1 88 ? 14.327 -1.403 -34.057 1.00 86.62 88 GLN A N 1
ATOM 727 C CA . GLN A 1 88 ? 14.989 -0.180 -34.513 1.00 86.62 88 GLN A CA 1
ATOM 728 C C . GLN A 1 88 ? 14.927 0.902 -33.427 1.00 86.62 88 GLN A C 1
ATOM 730 O O . GLN A 1 88 ? 15.943 1.533 -33.137 1.00 86.62 88 GLN A O 1
ATOM 735 N N . ASP A 1 89 ? 13.799 1.016 -32.721 1.00 86.38 89 ASP A N 1
ATOM 736 C CA . ASP A 1 89 ? 13.639 1.956 -31.604 1.00 86.38 89 ASP A CA 1
ATOM 737 C C . ASP A 1 89 ? 14.622 1.629 -30.469 1.00 86.38 89 ASP A C 1
ATOM 739 O O . ASP A 1 89 ? 15.191 2.519 -29.843 1.00 86.38 89 ASP A O 1
ATOM 743 N N . ILE A 1 90 ? 14.906 0.339 -30.233 1.00 85.88 90 ILE A N 1
ATOM 744 C CA . ILE A 1 90 ? 15.915 -0.085 -29.246 1.00 85.88 90 ILE A CA 1
ATOM 745 C C . ILE A 1 90 ? 17.301 0.442 -29.620 1.00 85.88 90 ILE A C 1
ATOM 747 O O . ILE A 1 90 ? 18.059 0.841 -28.736 1.00 85.88 90 ILE A O 1
ATOM 751 N N . GLN A 1 91 ? 17.652 0.435 -30.908 1.00 85.19 91 GLN A N 1
ATOM 752 C CA . GLN A 1 91 ? 18.931 0.977 -31.369 1.00 85.19 91 GLN A CA 1
ATOM 753 C C . GLN A 1 91 ? 18.976 2.498 -31.199 1.00 85.19 91 GLN A C 1
ATOM 755 O O . GLN A 1 91 ? 19.973 3.007 -30.689 1.00 85.19 91 GLN A O 1
ATOM 760 N N . ALA A 1 92 ? 17.891 3.204 -31.526 1.00 84.56 92 ALA A N 1
ATOM 761 C CA . ALA A 1 92 ? 17.782 4.648 -31.322 1.00 84.56 92 ALA A CA 1
ATOM 762 C C . ALA A 1 92 ? 17.956 5.030 -29.838 1.00 84.56 92 ALA A C 1
ATOM 764 O O . ALA A 1 92 ? 18.822 5.835 -29.496 1.00 84.56 92 ALA A O 1
ATOM 765 N N . VAL A 1 93 ? 17.238 4.355 -28.934 1.00 86.88 93 VAL A N 1
ATOM 766 C CA . VAL A 1 93 ? 17.352 4.562 -27.479 1.00 86.88 93 VAL A CA 1
ATOM 767 C C . VAL A 1 93 ? 18.733 4.150 -26.951 1.00 86.88 93 VAL A C 1
ATOM 769 O O . VAL A 1 93 ? 19.275 4.775 -26.038 1.00 86.88 93 VAL A O 1
ATOM 772 N N . SER A 1 94 ? 19.341 3.110 -27.524 1.00 86.00 94 SER A N 1
ATOM 773 C CA . SER A 1 94 ? 20.689 2.662 -27.160 1.00 86.00 94 SER A CA 1
ATOM 774 C C . SER A 1 94 ? 21.768 3.700 -27.491 1.00 86.00 94 SER A C 1
ATOM 776 O O . SER A 1 94 ? 22.755 3.820 -26.749 1.00 86.00 94 SER A O 1
ATOM 778 N N . CYS A 1 95 ? 21.580 4.481 -28.557 1.00 84.38 95 CYS A N 1
ATOM 779 C CA . CYS A 1 95 ? 22.436 5.619 -28.892 1.00 84.38 95 CYS A CA 1
ATOM 780 C C . CYS A 1 95 ? 22.312 6.753 -27.861 1.00 84.38 95 CYS A C 1
ATOM 782 O O . CYS A 1 95 ? 23.306 7.413 -27.570 1.00 84.38 95 CYS A O 1
ATOM 784 N N . SER A 1 96 ? 21.142 6.924 -27.236 1.00 83.31 96 SER A N 1
ATOM 785 C CA . SER A 1 96 ? 20.912 7.904 -26.160 1.00 83.31 96 SER A CA 1
ATOM 786 C C . SER A 1 96 ? 21.531 7.512 -24.809 1.00 83.31 96 SER A C 1
ATOM 788 O O . SER A 1 96 ? 21.627 8.343 -23.908 1.00 83.31 96 SER A O 1
ATOM 790 N N . GLY A 1 97 ? 21.971 6.258 -24.651 1.00 88.00 97 GLY A N 1
ATOM 791 C CA . GLY A 1 97 ? 22.766 5.797 -23.513 1.00 88.00 97 GLY A CA 1
ATOM 792 C C . GLY A 1 97 ? 22.093 4.755 -22.614 1.00 88.00 97 GLY A C 1
ATOM 793 O O . GLY A 1 97 ? 20.944 4.354 -22.783 1.00 88.00 97 GLY A O 1
ATOM 794 N N . VAL A 1 98 ? 22.849 4.283 -21.616 1.00 90.06 98 VAL A N 1
ATOM 795 C CA . VAL A 1 98 ? 22.435 3.177 -20.730 1.00 90.06 98 VAL A CA 1
ATOM 796 C C . VAL A 1 98 ? 21.234 3.549 -19.857 1.00 90.06 98 VAL A C 1
ATOM 798 O O . VAL A 1 98 ? 20.383 2.701 -19.594 1.00 90.06 98 VAL A O 1
ATOM 801 N N . GLU A 1 99 ? 21.143 4.802 -19.406 1.00 90.25 99 GLU A N 1
ATOM 802 C CA . GLU A 1 99 ? 20.036 5.234 -18.545 1.00 90.25 99 GLU A CA 1
ATOM 803 C C . GLU A 1 99 ? 18.702 5.263 -19.302 1.00 90.25 99 GLU A C 1
ATOM 805 O O . GLU A 1 99 ? 17.677 4.881 -18.739 1.00 90.25 99 GLU A O 1
ATOM 810 N N . ALA A 1 100 ? 18.716 5.601 -20.594 1.00 90.25 100 ALA A N 1
ATOM 811 C CA . ALA A 1 100 ? 17.528 5.558 -21.442 1.00 90.25 100 ALA A CA 1
ATOM 812 C C . ALA A 1 100 ? 16.989 4.119 -21.566 1.00 90.25 100 ALA A C 1
ATOM 814 O O . ALA A 1 100 ? 15.809 3.873 -21.314 1.00 90.25 100 ALA A O 1
ATOM 815 N N . LEU A 1 101 ? 17.872 3.139 -21.807 1.00 90.88 101 LEU A N 1
ATOM 816 C CA . LEU A 1 101 ? 17.513 1.711 -21.819 1.00 90.88 101 LEU A CA 1
ATOM 817 C C . LEU A 1 101 ? 16.955 1.239 -20.466 1.00 90.88 101 LEU A C 1
ATOM 819 O O . LEU A 1 101 ? 15.969 0.502 -20.416 1.00 90.88 101 LEU A O 1
ATOM 823 N N . LYS A 1 102 ? 17.546 1.683 -19.348 1.00 92.94 102 LYS A N 1
ATOM 824 C CA . LYS A 1 102 ? 17.015 1.382 -18.009 1.00 92.94 102 LYS A CA 1
ATOM 825 C C . LYS A 1 102 ? 15.633 1.986 -17.800 1.00 92.94 102 LYS A C 1
ATOM 827 O O . LYS A 1 102 ? 14.790 1.321 -17.209 1.00 92.94 102 LYS A O 1
ATOM 832 N N . ASN A 1 103 ? 15.386 3.210 -18.257 1.00 93.25 103 ASN A N 1
ATOM 833 C CA . ASN A 1 103 ? 14.087 3.864 -18.112 1.00 93.25 103 ASN A CA 1
ATOM 834 C C . ASN A 1 103 ? 12.997 3.152 -18.922 1.00 93.25 103 ASN A C 1
ATOM 836 O O . ASN A 1 103 ? 11.910 2.944 -18.389 1.00 93.25 103 ASN A O 1
ATOM 840 N N . GLN A 1 104 ? 13.314 2.654 -20.121 1.00 92.31 104 GLN A N 1
ATOM 841 C CA . GLN A 1 104 ? 12.410 1.779 -20.879 1.00 92.31 104 GLN A CA 1
ATOM 842 C C . GLN A 1 104 ? 12.093 0.488 -20.106 1.00 92.31 104 GLN A C 1
ATOM 844 O O . GLN A 1 104 ? 10.935 0.113 -19.944 1.00 92.31 104 GLN A O 1
ATOM 849 N N . LEU A 1 105 ? 13.099 -0.162 -19.516 1.00 92.31 105 LEU A N 1
ATOM 850 C CA . LEU A 1 105 ? 12.881 -1.358 -18.691 1.00 92.31 105 LEU A CA 1
ATOM 851 C C . LEU A 1 105 ? 12.102 -1.059 -17.396 1.00 92.31 105 LEU A C 1
ATOM 853 O O . LEU A 1 105 ? 11.292 -1.882 -16.965 1.00 92.31 105 LEU A O 1
ATOM 857 N N . LYS A 1 106 ? 12.301 0.115 -16.774 1.00 93.12 106 LYS A N 1
ATOM 858 C CA . LYS A 1 106 ? 11.487 0.588 -15.636 1.00 93.12 106 LYS A CA 1
ATOM 859 C C . LYS A 1 106 ? 10.039 0.806 -16.061 1.00 93.12 106 LYS A C 1
ATOM 861 O O . LYS A 1 106 ? 9.149 0.409 -15.319 1.00 93.12 106 LYS A O 1
ATOM 866 N N . TYR A 1 107 ? 9.800 1.371 -17.240 1.00 93.50 107 TYR A N 1
ATOM 867 C CA . TYR A 1 107 ? 8.460 1.544 -17.793 1.00 93.50 107 TYR A CA 1
ATOM 868 C C . TYR A 1 107 ? 7.758 0.196 -17.977 1.00 93.50 107 TYR A C 1
ATOM 870 O O . TYR A 1 107 ? 6.673 -0.008 -17.431 1.00 93.50 107 TYR A O 1
ATOM 878 N N . LEU A 1 108 ? 8.420 -0.781 -18.606 1.00 91.00 108 LEU A N 1
ATOM 879 C CA . LEU A 1 108 ? 7.883 -2.141 -18.727 1.00 91.00 108 LEU A CA 1
ATOM 880 C C . LEU A 1 108 ? 7.570 -2.760 -17.356 1.00 91.00 108 LEU A C 1
ATOM 882 O O . LEU A 1 108 ? 6.528 -3.389 -17.174 1.00 91.00 108 LEU A O 1
ATOM 886 N N . LYS A 1 109 ? 8.447 -2.556 -16.369 1.00 91.38 109 LYS A N 1
ATOM 887 C CA . LYS A 1 109 ? 8.299 -3.139 -15.033 1.00 91.38 109 LYS A CA 1
ATOM 888 C C . LYS A 1 109 ? 7.212 -2.485 -14.181 1.00 91.38 109 LYS A C 1
ATOM 890 O O . LYS A 1 109 ? 6.459 -3.185 -13.511 1.00 91.38 109 LYS A O 1
ATOM 895 N N . VAL A 1 110 ? 7.167 -1.158 -14.151 1.00 90.88 110 VAL A N 1
ATOM 896 C CA . VAL A 1 110 ? 6.368 -0.375 -13.194 1.00 90.88 110 VAL A CA 1
ATOM 897 C C . VAL A 1 110 ? 5.037 0.076 -13.798 1.00 90.88 110 VAL A C 1
ATOM 899 O O . VAL A 1 110 ? 4.030 0.098 -13.089 1.00 90.88 110 VAL A O 1
ATOM 902 N N . ILE A 1 111 ? 5.011 0.409 -15.092 1.00 91.00 111 ILE A N 1
ATOM 903 C CA . ILE A 1 111 ? 3.800 0.847 -15.800 1.00 91.00 111 ILE A CA 1
ATOM 904 C C . ILE A 1 111 ? 3.059 -0.359 -16.373 1.00 91.00 111 ILE A C 1
ATOM 906 O O . ILE A 1 111 ? 1.886 -0.543 -16.061 1.00 91.00 111 ILE A O 1
ATOM 910 N N . LEU A 1 112 ? 3.746 -1.214 -17.141 1.00 88.56 112 LEU A N 1
ATOM 911 C CA . LEU A 1 112 ? 3.125 -2.393 -17.769 1.00 88.56 112 LEU A CA 1
ATOM 912 C C . LEU A 1 112 ? 3.100 -3.641 -16.868 1.00 88.56 112 LEU A C 1
ATOM 914 O O . LEU A 1 112 ? 2.535 -4.663 -17.252 1.00 88.56 112 LEU A O 1
ATOM 918 N N . GLY A 1 113 ? 3.718 -3.591 -15.683 1.00 86.19 113 GLY A N 1
ATOM 919 C CA . GLY A 1 113 ? 3.705 -4.696 -14.715 1.00 86.19 113 GLY A CA 1
ATOM 920 C C . GLY A 1 113 ? 4.471 -5.951 -15.156 1.00 86.19 113 GLY A C 1
ATOM 921 O O . GLY A 1 113 ? 4.259 -7.031 -14.601 1.00 86.19 113 GLY A O 1
ATOM 922 N N . LYS A 1 114 ? 5.356 -5.845 -16.152 1.00 86.44 114 LYS A N 1
ATOM 923 C CA . LYS A 1 114 ? 6.123 -6.976 -16.690 1.00 86.44 114 LYS A CA 1
ATOM 924 C C . LYS A 1 114 ? 7.313 -7.309 -15.787 1.00 86.44 114 LYS A C 1
ATOM 926 O O . LYS A 1 114 ? 7.980 -6.431 -15.239 1.00 86.44 114 LYS A O 1
ATOM 931 N N . ARG A 1 115 ? 7.634 -8.594 -15.618 1.00 83.50 115 ARG A N 1
ATOM 932 C CA . ARG A 1 115 ? 8.775 -9.003 -14.779 1.00 83.50 115 ARG A CA 1
ATOM 933 C C . ARG A 1 115 ? 10.073 -8.913 -15.573 1.00 83.50 115 ARG A C 1
ATOM 935 O O . ARG A 1 115 ? 10.511 -9.880 -16.175 1.00 83.50 115 ARG A O 1
ATOM 942 N N . VAL A 1 116 ? 10.694 -7.738 -15.556 1.00 85.38 116 VAL A N 1
ATOM 943 C CA . VAL A 1 116 ? 11.949 -7.500 -16.280 1.00 85.38 116 VAL A CA 1
ATOM 944 C C . VAL A 1 116 ? 13.049 -7.032 -15.329 1.00 85.38 116 VAL A C 1
ATOM 946 O O . VAL A 1 116 ? 12.806 -6.312 -14.352 1.00 85.38 116 VAL A O 1
ATOM 949 N N . LYS A 1 117 ? 14.284 -7.465 -15.594 1.00 86.56 117 LYS A N 1
ATOM 950 C CA . LYS A 1 117 ? 15.468 -7.026 -14.855 1.00 86.56 117 LYS A CA 1
ATOM 951 C C . LYS A 1 117 ? 15.952 -5.683 -15.410 1.00 86.56 117 LYS A C 1
ATOM 953 O O . LYS A 1 117 ? 16.228 -5.557 -16.593 1.00 86.56 117 LYS A O 1
ATOM 958 N N . VAL A 1 118 ? 16.074 -4.689 -14.530 1.00 87.81 118 VAL A N 1
ATOM 959 C CA . VAL A 1 118 ? 16.486 -3.308 -14.873 1.00 87.81 118 VAL A CA 1
ATOM 960 C C . VAL A 1 118 ? 18.001 -3.096 -14.677 1.00 87.81 118 VAL A C 1
ATOM 962 O O . VAL A 1 118 ? 18.547 -2.045 -14.996 1.00 87.81 118 VAL A O 1
ATOM 965 N N . SER A 1 119 ? 18.708 -4.091 -14.135 1.00 86.88 119 SER A N 1
ATOM 966 C CA . SER A 1 119 ? 20.146 -4.035 -13.864 1.00 86.88 119 SER A CA 1
ATOM 967 C C . SER A 1 119 ? 20.936 -4.960 -14.788 1.00 86.88 119 SER A C 1
ATOM 969 O O . SER A 1 119 ? 20.534 -6.097 -15.034 1.00 86.88 119 SER A O 1
ATOM 971 N N . GLY A 1 120 ? 22.084 -4.478 -15.262 1.00 87.31 120 GLY A N 1
ATOM 972 C CA . GLY A 1 120 ? 22.966 -5.216 -16.160 1.00 87.31 120 GLY A CA 1
ATOM 973 C C . GLY A 1 120 ? 23.862 -4.293 -16.979 1.00 87.31 120 GLY A C 1
ATOM 974 O O . GLY A 1 120 ? 23.817 -3.068 -16.832 1.00 87.31 120 GLY A O 1
ATOM 975 N N . THR A 1 121 ? 24.674 -4.897 -17.843 1.00 90.75 121 THR A N 1
ATOM 976 C CA . THR A 1 121 ? 25.459 -4.177 -18.855 1.00 90.75 121 THR A CA 1
ATOM 977 C C . THR A 1 121 ? 24.561 -3.687 -19.994 1.00 90.75 121 THR A C 1
ATOM 979 O O . THR A 1 121 ? 23.456 -4.194 -20.180 1.00 90.75 121 THR A O 1
ATOM 982 N N . LYS A 1 122 ? 25.038 -2.728 -20.800 1.00 90.00 122 LYS A N 1
ATOM 983 C CA . LYS A 1 122 ? 24.296 -2.189 -21.957 1.00 90.00 122 LYS A CA 1
ATOM 984 C C . LYS A 1 122 ? 23.726 -3.296 -22.859 1.00 90.00 122 LYS A C 1
ATOM 986 O O . LYS A 1 122 ? 22.538 -3.294 -23.162 1.00 90.00 122 LYS A O 1
ATOM 991 N N . VAL A 1 123 ? 24.556 -4.289 -23.184 1.00 89.62 123 VAL A N 1
ATOM 992 C CA . VAL A 1 123 ? 24.188 -5.445 -24.020 1.00 89.62 123 VAL A CA 1
ATOM 993 C C . VAL A 1 123 ? 23.066 -6.274 -23.387 1.00 89.62 123 VAL A C 1
ATOM 995 O O . VAL A 1 123 ? 22.136 -6.681 -24.078 1.00 89.62 123 VAL A O 1
ATOM 998 N N . GLN A 1 124 ? 23.111 -6.493 -22.068 1.00 89.94 124 GLN A N 1
ATOM 999 C CA . GLN A 1 124 ? 22.070 -7.239 -21.353 1.00 89.94 124 GLN A CA 1
ATOM 1000 C C . GLN A 1 124 ? 20.729 -6.495 -21.350 1.00 89.94 124 GLN A C 1
ATOM 1002 O O . GLN A 1 124 ? 19.684 -7.123 -21.505 1.00 89.94 124 GLN A O 1
ATOM 1007 N N . LEU A 1 125 ? 20.750 -5.167 -21.199 1.00 90.81 125 LEU A N 1
ATOM 1008 C CA . LEU A 1 125 ? 19.537 -4.345 -21.221 1.00 90.81 125 LEU A CA 1
ATOM 1009 C C . LEU A 1 125 ? 18.900 -4.322 -22.619 1.00 90.81 125 LEU A C 1
ATOM 1011 O O . LEU A 1 125 ? 17.687 -4.477 -22.742 1.00 90.81 125 LEU A O 1
ATOM 1015 N N . GLU A 1 126 ? 19.708 -4.204 -23.677 1.00 90.38 126 GLU A N 1
ATOM 1016 C CA . GLU A 1 126 ? 19.220 -4.307 -25.058 1.00 90.38 126 GLU A CA 1
ATOM 1017 C C . GLU A 1 126 ? 18.641 -5.685 -25.371 1.00 90.38 126 GLU A C 1
ATOM 1019 O O . GLU A 1 126 ? 17.596 -5.779 -26.010 1.00 90.38 126 GLU A O 1
ATOM 1024 N N . ALA A 1 127 ? 19.312 -6.755 -24.938 1.00 88.88 127 ALA A N 1
ATOM 1025 C CA . ALA A 1 127 ? 18.829 -8.116 -25.138 1.00 88.88 127 ALA A CA 1
ATOM 1026 C C . ALA A 1 127 ? 17.473 -8.330 -24.449 1.00 88.88 127 ALA A C 1
ATOM 1028 O O . ALA A 1 127 ? 16.573 -8.909 -25.053 1.00 88.88 127 ALA A O 1
ATOM 1029 N N . ALA A 1 128 ? 17.297 -7.800 -23.235 1.00 87.75 128 ALA A N 1
ATOM 1030 C CA . ALA A 1 128 ? 16.030 -7.861 -22.510 1.00 87.75 128 ALA A CA 1
ATOM 1031 C C . ALA A 1 128 ? 14.900 -7.099 -23.227 1.00 87.75 128 ALA A C 1
ATOM 1033 O O . ALA A 1 128 ? 13.793 -7.620 -23.348 1.00 87.75 128 ALA A O 1
ATOM 1034 N N . LEU A 1 129 ? 15.173 -5.897 -23.753 1.00 88.62 129 LEU A N 1
ATOM 1035 C CA . LEU A 1 129 ? 14.193 -5.150 -24.553 1.00 88.62 129 LEU A CA 1
ATOM 1036 C C . LEU A 1 129 ? 13.863 -5.866 -25.871 1.00 88.62 129 LEU A C 1
ATOM 1038 O O . LEU A 1 129 ? 12.699 -5.936 -26.254 1.00 88.62 129 LEU A O 1
ATOM 1042 N N . LYS A 1 130 ? 14.864 -6.444 -26.547 1.00 89.44 130 LYS A N 1
ATOM 1043 C CA . LYS A 1 130 ? 14.667 -7.207 -27.791 1.00 89.44 130 LYS A CA 1
ATOM 1044 C C . LYS A 1 130 ? 13.814 -8.451 -27.554 1.00 89.44 130 LYS A C 1
ATOM 1046 O O . LYS A 1 130 ? 12.940 -8.728 -28.368 1.00 89.44 130 LYS A O 1
ATOM 1051 N N . ALA A 1 131 ? 14.048 -9.171 -26.456 1.00 87.06 131 ALA A N 1
ATOM 1052 C CA . ALA A 1 131 ? 13.233 -10.321 -26.070 1.00 87.06 131 ALA A CA 1
ATOM 1053 C C . ALA A 1 131 ? 11.773 -9.911 -25.824 1.00 87.06 131 ALA A C 1
ATOM 1055 O O . ALA A 1 131 ? 10.861 -10.561 -26.324 1.00 87.06 131 ALA A O 1
ATOM 1056 N N . PHE A 1 132 ? 11.554 -8.778 -25.146 1.00 86.31 132 PHE A N 1
ATOM 1057 C CA . PHE A 1 132 ? 10.212 -8.241 -24.927 1.00 86.31 132 PHE A CA 1
ATOM 1058 C C . PHE A 1 132 ? 9.491 -7.889 -26.239 1.00 86.31 132 PHE A C 1
ATOM 1060 O O . PHE A 1 132 ? 8.363 -8.327 -26.444 1.00 86.31 132 PHE A O 1
ATOM 1067 N N . VAL A 1 133 ? 10.144 -7.153 -27.147 1.00 86.25 133 VAL A N 1
ATOM 1068 C CA . VAL A 1 133 ? 9.556 -6.762 -28.445 1.00 86.25 133 VAL A CA 1
ATOM 1069 C C . VAL A 1 133 ? 9.231 -7.977 -29.319 1.00 86.25 133 VAL A C 1
ATOM 1071 O O . VAL A 1 133 ? 8.234 -7.975 -30.034 1.00 86.25 133 VAL A O 1
ATOM 1074 N N . LYS A 1 134 ? 10.045 -9.035 -29.251 1.00 86.00 134 LYS A N 1
ATOM 1075 C CA . LYS A 1 134 ? 9.823 -10.280 -30.000 1.00 86.00 134 LYS A CA 1
ATOM 1076 C C . LYS A 1 134 ? 8.755 -11.195 -29.391 1.00 86.00 134 LYS A C 1
ATOM 1078 O O . LYS A 1 134 ? 8.422 -12.202 -30.004 1.00 86.00 134 LYS A O 1
ATOM 1083 N N . GLY A 1 135 ? 8.217 -10.860 -28.217 1.00 76.00 135 GLY A N 1
ATOM 1084 C CA . GLY A 1 135 ? 7.241 -11.695 -27.512 1.00 76.00 135 GLY A CA 1
ATOM 1085 C C . GLY A 1 135 ? 7.848 -12.908 -26.798 1.00 76.00 135 GLY A C 1
ATOM 1086 O O . GLY A 1 135 ? 7.107 -13.766 -26.322 1.00 76.00 135 GLY A O 1
ATOM 1087 N N . ASP A 1 136 ? 9.177 -12.975 -26.673 1.00 69.06 136 ASP A N 1
ATOM 1088 C CA . ASP A 1 136 ? 9.870 -14.055 -25.973 1.00 69.06 136 ASP A CA 1
ATOM 1089 C C . ASP A 1 136 ? 9.806 -13.824 -24.454 1.00 69.06 136 ASP A C 1
ATOM 1091 O O . ASP A 1 136 ? 10.725 -13.291 -23.821 1.00 69.06 136 ASP A O 1
ATOM 1095 N N . GLU A 1 137 ? 8.705 -14.259 -23.834 1.00 61.12 137 GLU A N 1
ATOM 1096 C CA . GLU A 1 137 ? 8.520 -14.196 -22.377 1.00 61.12 137 GLU A CA 1
ATOM 1097 C C . GLU A 1 137 ? 9.433 -15.179 -21.600 1.00 61.12 137 GLU A C 1
ATOM 1099 O O . GLU A 1 137 ? 9.446 -15.199 -20.369 1.00 61.12 137 GLU A O 1
ATOM 1104 N N . SER A 1 138 ? 10.275 -15.959 -22.284 1.00 57.38 138 SER A N 1
ATOM 1105 C CA . SER A 1 138 ? 11.205 -16.928 -21.680 1.00 57.38 138 SER A CA 1
ATOM 1106 C C . SER A 1 138 ? 12.285 -16.291 -20.787 1.00 57.38 138 SER A C 1
ATOM 1108 O O . SER A 1 138 ? 12.837 -16.955 -19.911 1.00 57.38 138 SER A O 1
ATOM 1110 N N . SER A 1 139 ? 12.543 -14.988 -20.932 1.00 52.62 139 SER A N 1
ATOM 1111 C CA . SER A 1 139 ? 13.501 -14.228 -20.110 1.00 52.62 139 SER A CA 1
ATOM 1112 C C . SER A 1 139 ? 12.875 -13.512 -18.892 1.00 52.62 139 SER A C 1
ATOM 1114 O O . SER A 1 139 ? 13.577 -12.833 -18.139 1.00 52.62 139 SER A O 1
ATOM 1116 N N . ILE A 1 140 ? 11.566 -13.689 -18.655 1.00 53.97 140 ILE A N 1
ATOM 1117 C CA . ILE A 1 140 ? 10.746 -12.954 -17.663 1.00 53.97 140 ILE A CA 1
ATOM 1118 C C . ILE A 1 140 ? 10.719 -13.630 -16.272 1.00 53.97 140 ILE A C 1
ATOM 1120 O O . ILE A 1 140 ? 10.220 -13.0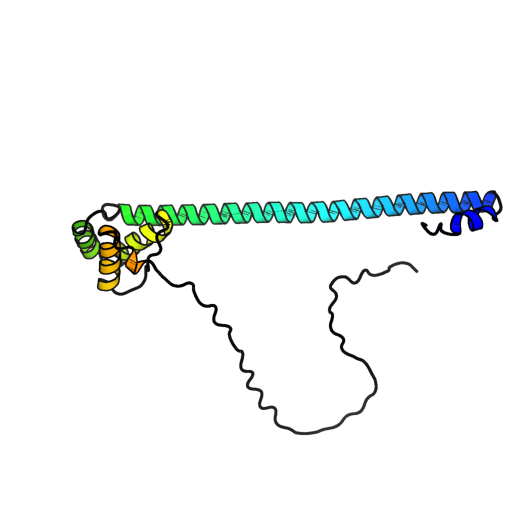74 -15.286 1.00 53.97 140 ILE A O 1
ATOM 1124 N N . ILE A 1 141 ? 11.307 -14.819 -16.120 1.00 56.19 141 ILE A N 1
ATOM 1125 C CA . ILE A 1 141 ? 11.244 -15.578 -14.862 1.00 56.19 141 ILE A CA 1
ATOM 1126 C C . ILE A 1 141 ? 12.420 -15.210 -13.948 1.00 56.19 141 ILE A C 1
ATOM 1128 O O . ILE A 1 141 ? 13.415 -15.921 -13.836 1.00 56.19 141 ILE A O 1
ATOM 1132 N N . VAL A 1 142 ? 12.286 -14.095 -13.227 1.00 54.94 142 VAL A N 1
ATOM 1133 C CA . VAL A 1 142 ? 13.043 -13.906 -11.983 1.00 54.94 142 VAL A CA 1
ATOM 1134 C C . VAL A 1 142 ? 12.372 -14.770 -10.918 1.00 54.94 142 VAL A C 1
ATOM 1136 O O . VAL A 1 142 ? 11.295 -14.434 -10.420 1.00 54.94 142 VAL A O 1
ATOM 1139 N N . SER A 1 143 ? 12.995 -15.904 -10.595 1.00 51.22 143 SER A N 1
ATOM 1140 C CA . SER A 1 143 ? 12.612 -16.748 -9.462 1.00 51.22 143 SER A CA 1
ATOM 1141 C C . SER A 1 143 ? 12.463 -15.898 -8.191 1.00 51.22 143 SER A C 1
ATOM 1143 O O . SER A 1 143 ? 13.285 -15.002 -7.967 1.00 51.22 143 SER A O 1
ATOM 1145 N N . PRO A 1 144 ? 11.444 -16.144 -7.345 1.00 49.59 144 PRO A N 1
ATOM 1146 C CA . PRO A 1 144 ? 11.228 -15.357 -6.135 1.00 49.59 144 PRO A CA 1
ATOM 1147 C C . PRO A 1 144 ? 12.488 -15.333 -5.256 1.00 49.59 144 PRO A C 1
ATOM 1149 O O . PRO A 1 144 ? 13.161 -16.364 -5.140 1.00 49.59 144 PRO A O 1
ATOM 1152 N N . PRO A 1 145 ? 12.821 -14.198 -4.614 1.00 59.62 145 PRO A N 1
ATOM 1153 C CA . PRO A 1 145 ? 13.978 -14.126 -3.736 1.00 59.62 145 PRO A CA 1
ATOM 1154 C C . PRO A 1 145 ? 13.819 -15.138 -2.597 1.00 59.62 145 PRO A C 1
ATOM 1156 O O . PRO A 1 145 ? 12.947 -15.002 -1.738 1.00 59.62 145 PRO A O 1
ATOM 1159 N N . ARG A 1 146 ? 14.673 -16.170 -2.586 1.00 56.47 146 ARG A N 1
ATOM 1160 C CA . ARG A 1 146 ? 14.779 -17.090 -1.452 1.00 56.47 146 ARG A CA 1
ATOM 1161 C C . ARG A 1 146 ? 15.272 -16.284 -0.258 1.00 56.47 146 ARG A C 1
ATOM 1163 O O . ARG A 1 146 ? 16.394 -15.780 -0.257 1.00 56.47 146 ARG A O 1
ATOM 1170 N N . LYS A 1 147 ? 14.412 -16.143 0.749 1.00 61.19 147 LYS A N 1
ATOM 1171 C CA . LYS A 1 147 ? 14.731 -15.509 2.027 1.00 61.19 147 LYS A CA 1
ATOM 1172 C C . LYS A 1 147 ? 15.895 -16.286 2.655 1.00 61.19 147 LYS A C 1
ATOM 1174 O O . LYS A 1 147 ? 15.696 -17.373 3.188 1.00 61.19 147 LYS A O 1
ATOM 1179 N N . ARG A 1 148 ? 17.122 -15.766 2.546 1.00 61.72 148 ARG A N 1
ATOM 1180 C CA . ARG A 1 148 ? 18.278 -16.308 3.271 1.00 61.72 148 ARG A CA 1
ATOM 1181 C C . ARG A 1 148 ? 18.018 -16.050 4.754 1.00 61.72 148 ARG A C 1
ATOM 1183 O O . ARG A 1 148 ? 18.045 -14.898 5.184 1.00 61.72 148 ARG A O 1
ATOM 1190 N N . ARG A 1 149 ? 17.710 -17.098 5.525 1.00 61.00 149 ARG A N 1
ATOM 1191 C CA . ARG A 1 149 ? 17.831 -17.037 6.987 1.00 61.00 149 ARG A CA 1
ATOM 1192 C C . ARG A 1 149 ? 19.291 -16.685 7.276 1.00 61.00 149 ARG A C 1
ATOM 1194 O O . ARG A 1 149 ? 20.179 -17.407 6.833 1.00 61.00 149 ARG A O 1
ATOM 1201 N N . LYS A 1 150 ? 19.535 -15.563 7.954 1.00 64.06 150 LYS A N 1
ATOM 1202 C CA . LYS A 1 150 ? 20.817 -15.345 8.623 1.00 64.06 150 LYS A CA 1
ATOM 1203 C C . LYS A 1 150 ? 20.865 -16.367 9.758 1.00 64.06 150 LYS A C 1
ATOM 1205 O O . LYS A 1 150 ? 20.025 -16.303 10.650 1.00 64.06 150 LYS A O 1
ATOM 1210 N N . ILE A 1 151 ? 21.756 -17.345 9.657 1.00 53.38 151 ILE A N 1
ATOM 1211 C CA . ILE A 1 151 ? 22.222 -18.078 10.830 1.00 53.38 151 ILE A CA 1
ATOM 1212 C C . ILE A 1 151 ? 23.195 -17.101 11.485 1.00 53.38 151 ILE A C 1
ATOM 1214 O O . ILE A 1 151 ? 24.150 -16.670 10.842 1.00 53.38 151 ILE A O 1
ATOM 1218 N N . LEU A 1 152 ? 22.839 -16.620 12.671 1.00 51.69 152 LEU A N 1
ATOM 1219 C CA . LEU A 1 152 ? 23.779 -15.934 13.541 1.00 51.69 152 LEU A CA 1
ATOM 1220 C C . LEU A 1 152 ? 24.639 -17.066 14.113 1.00 51.69 152 LEU A C 1
ATOM 1222 O O . LEU A 1 152 ? 24.118 -17.885 14.865 1.00 51.69 152 LEU A O 1
ATOM 1226 N N . GLU A 1 153 ? 25.877 -17.201 13.649 1.00 46.00 153 GLU A N 1
ATOM 1227 C CA . GLU A 1 153 ? 26.863 -17.987 14.387 1.00 46.00 153 GLU A CA 1
ATOM 1228 C C . GLU A 1 153 ? 27.348 -17.082 15.516 1.00 46.00 153 GLU A C 1
ATOM 1230 O O . GLU A 1 153 ? 27.982 -16.056 15.270 1.00 46.00 153 GLU A O 1
ATOM 1235 N N . ASP A 1 154 ? 26.908 -17.401 16.733 1.00 47.78 154 ASP A N 1
ATOM 1236 C CA . ASP A 1 154 ? 27.485 -16.861 17.958 1.00 47.78 154 ASP A CA 1
ATOM 1237 C C . ASP A 1 154 ? 28.828 -17.570 18.161 1.00 47.78 154 ASP A C 1
ATOM 1239 O O . ASP A 1 154 ? 28.891 -18.704 18.639 1.00 47.78 154 ASP A O 1
ATOM 1243 N N . ASP A 1 155 ? 29.907 -16.902 17.761 1.00 50.69 155 ASP A N 1
ATOM 1244 C CA . ASP A 1 155 ? 31.246 -17.190 18.264 1.00 50.69 155 ASP A CA 1
ATOM 1245 C C . ASP A 1 155 ? 31.314 -16.700 19.717 1.00 50.69 155 ASP A C 1
ATOM 1247 O O . ASP A 1 155 ? 31.708 -15.569 20.005 1.00 50.69 155 ASP A O 1
ATOM 1251 N N . SER A 1 156 ? 30.915 -17.559 20.654 1.00 40.66 156 SER A N 1
ATOM 1252 C CA . SER A 1 156 ? 31.243 -17.398 22.069 1.00 40.66 156 SER A CA 1
ATOM 1253 C C . SER A 1 156 ? 32.128 -18.556 22.524 1.00 40.66 156 SER A C 1
ATOM 1255 O O . SER A 1 156 ? 31.666 -19.533 23.115 1.00 40.66 156 SER A O 1
ATOM 1257 N N . SER A 1 157 ? 33.431 -18.436 22.271 1.00 44.06 157 SER A N 1
ATOM 1258 C CA . SER A 1 157 ? 34.449 -19.133 23.055 1.00 44.06 157 SER A CA 1
ATOM 1259 C C . SER A 1 157 ? 34.491 -18.500 24.452 1.00 44.06 157 SER A C 1
ATOM 1261 O O . SER A 1 157 ? 35.221 -17.535 24.683 1.00 44.06 157 SER A O 1
ATOM 1263 N N . PHE A 1 158 ? 33.654 -18.991 25.369 1.00 40.78 158 PHE A N 1
ATOM 1264 C CA . PHE A 1 158 ? 33.708 -18.616 26.780 1.00 40.78 158 PHE A CA 1
ATOM 1265 C C . PHE A 1 158 ? 34.674 -19.556 27.504 1.00 40.78 158 PHE A C 1
ATOM 1267 O O . PHE A 1 158 ? 34.384 -20.730 27.735 1.00 40.78 158 PHE A O 1
ATOM 1274 N N . ASP A 1 159 ? 35.857 -19.016 27.783 1.00 39.91 159 ASP A N 1
ATOM 1275 C CA . ASP A 1 159 ? 36.908 -19.632 28.579 1.00 39.91 159 ASP A CA 1
ATOM 1276 C C . ASP A 1 159 ? 36.432 -19.831 30.027 1.00 39.91 159 ASP A C 1
ATOM 1278 O O . ASP A 1 159 ? 35.758 -18.988 30.623 1.00 39.91 159 ASP A O 1
ATOM 1282 N N . SER A 1 160 ? 36.760 -20.993 30.576 1.00 45.28 160 SER A N 1
ATOM 1283 C CA . SER A 1 160 ? 36.334 -21.445 31.892 1.00 45.28 160 SER A CA 1
ATOM 1284 C C . SER A 1 160 ? 37.289 -20.918 32.955 1.00 45.28 160 SER A C 1
ATOM 1286 O O . SER A 1 160 ? 38.431 -21.363 33.029 1.00 45.28 160 SER A O 1
ATOM 1288 N N . SER A 1 161 ? 36.830 -20.036 33.847 1.00 40.97 161 SER A N 1
ATOM 1289 C CA . SER A 1 161 ? 37.497 -19.802 35.138 1.00 40.97 161 SER A CA 1
ATOM 1290 C C . SER A 1 161 ? 36.527 -19.350 36.232 1.00 40.97 161 SER A C 1
ATOM 1292 O O . SER A 1 161 ? 36.177 -18.184 36.372 1.00 40.97 161 SER A O 1
ATOM 1294 N N . ASN A 1 162 ? 36.136 -20.352 37.010 1.00 41.03 162 ASN A N 1
ATOM 1295 C CA . ASN A 1 162 ? 35.685 -20.374 38.399 1.00 41.03 162 ASN A CA 1
ATOM 1296 C C . ASN A 1 162 ? 35.999 -19.131 39.273 1.00 41.03 162 ASN A C 1
ATOM 1298 O O . ASN A 1 162 ? 37.163 -18.806 39.493 1.00 41.03 162 ASN A O 1
ATOM 1302 N N . SER A 1 163 ? 34.981 -18.543 39.912 1.00 35.16 163 SER A N 1
ATOM 1303 C CA . SER A 1 163 ? 35.063 -18.148 41.329 1.00 35.16 163 SER A CA 1
ATOM 1304 C C . SER A 1 163 ? 33.672 -17.946 41.938 1.00 35.16 163 SER A C 1
ATOM 1306 O O . SER A 1 163 ? 32.741 -17.427 41.334 1.00 35.16 163 SER A O 1
ATOM 1308 N N . SER A 1 164 ? 33.554 -18.468 43.147 1.00 40.62 164 SER A N 1
ATOM 1309 C CA . SER A 1 164 ? 32.363 -18.737 43.940 1.00 40.62 164 SER A CA 1
ATOM 1310 C C . SER A 1 164 ? 31.851 -17.527 44.726 1.00 40.62 164 SER A C 1
ATOM 1312 O O . SER A 1 164 ? 32.623 -16.930 45.475 1.00 40.62 164 SER A O 1
ATOM 1314 N N . SER A 1 165 ? 30.535 -17.285 44.714 1.00 39.38 165 SER A N 1
ATOM 1315 C CA . SER A 1 165 ? 29.839 -16.671 45.855 1.00 39.38 165 SER A CA 1
ATOM 1316 C C . SER A 1 165 ? 28.368 -17.106 45.941 1.00 39.38 165 SER A C 1
ATOM 1318 O O . SER A 1 165 ? 27.525 -16.687 45.157 1.00 39.38 165 SER A O 1
ATOM 1320 N N . SER A 1 166 ? 28.112 -17.970 46.922 1.00 42.94 166 SER A N 1
ATOM 1321 C CA . SER A 1 166 ? 26.888 -18.144 47.717 1.00 42.94 166 SER A CA 1
ATOM 1322 C C . SER A 1 166 ? 25.762 -17.103 47.546 1.00 42.94 166 SER A C 1
ATOM 1324 O O . SER A 1 166 ? 25.942 -15.971 47.988 1.00 42.94 166 SER A O 1
ATOM 1326 N N . SER A 1 167 ? 24.565 -17.533 47.121 1.00 36.62 167 SER A N 1
ATOM 1327 C CA . SER A 1 167 ? 23.325 -17.422 47.924 1.00 36.62 167 SER A CA 1
ATOM 1328 C C . SER A 1 167 ? 22.114 -18.069 47.227 1.00 36.62 167 SER A C 1
ATOM 1330 O O . SER A 1 167 ? 21.832 -17.732 46.085 1.00 36.62 167 SER A O 1
ATOM 1332 N N . SER A 1 168 ? 21.435 -18.950 47.967 1.00 38.81 168 SER A N 1
ATOM 1333 C CA . SER A 1 168 ? 20.001 -19.298 48.000 1.00 38.81 168 SER A CA 1
ATOM 1334 C C . SER A 1 168 ? 19.075 -19.170 46.779 1.00 38.81 168 SER A C 1
ATOM 1336 O O . SER A 1 168 ? 18.878 -18.088 46.239 1.00 38.81 168 SER A O 1
ATOM 1338 N N . ASP A 1 169 ? 18.375 -20.293 46.587 1.00 37.09 169 ASP A N 1
ATOM 1339 C CA . ASP A 1 169 ? 16.927 -20.465 46.396 1.00 37.09 169 ASP A CA 1
ATOM 1340 C C . ASP A 1 169 ? 16.276 -20.154 45.037 1.00 37.09 169 ASP A C 1
ATOM 1342 O O . ASP A 1 169 ? 16.142 -19.013 44.612 1.00 37.09 169 ASP A O 1
ATOM 1346 N N . ASP A 1 170 ? 15.797 -21.266 44.467 1.00 42.41 170 ASP A N 1
ATOM 1347 C CA . ASP A 1 170 ? 14.521 -21.488 43.788 1.00 42.41 170 ASP A CA 1
ATOM 1348 C C . ASP A 1 170 ? 14.168 -20.785 42.461 1.00 42.41 170 ASP A C 1
ATOM 1350 O O . ASP A 1 170 ? 14.436 -19.619 42.190 1.00 42.41 170 ASP A O 1
ATOM 1354 N N . ASP A 1 171 ? 13.429 -21.588 41.696 1.00 38.16 171 ASP A N 1
ATOM 1355 C CA . ASP A 1 171 ? 12.407 -21.272 40.702 1.00 38.16 171 ASP A CA 1
ATOM 1356 C C . ASP A 1 171 ? 12.687 -21.442 39.197 1.00 38.16 171 ASP A C 1
ATOM 1358 O O . ASP A 1 171 ? 13.498 -20.785 38.538 1.00 38.16 171 ASP A O 1
ATOM 1362 N N . ASP A 1 172 ? 11.869 -22.359 38.680 1.00 45.44 172 ASP A N 1
ATOM 1363 C CA . ASP A 1 172 ? 11.469 -22.630 37.314 1.00 45.44 172 ASP A CA 1
ATOM 1364 C C . ASP A 1 172 ? 11.314 -21.369 36.450 1.00 45.44 172 ASP A C 1
ATOM 1366 O O . ASP A 1 172 ? 10.578 -20.437 36.770 1.00 45.44 172 ASP A O 1
ATOM 1370 N N . SER A 1 173 ? 11.927 -21.376 35.265 1.00 47.06 173 SER A N 1
ATOM 1371 C CA . SER A 1 173 ? 11.586 -20.431 34.196 1.00 47.06 173 SER A CA 1
ATOM 1372 C C . SER A 1 173 ? 10.776 -21.141 33.126 1.00 47.06 173 SER A C 1
ATOM 1374 O O . SER A 1 173 ? 11.276 -21.608 32.101 1.00 47.06 173 SER A O 1
ATOM 1376 N N . ASP A 1 174 ? 9.494 -21.207 33.459 1.00 43.25 174 ASP A N 1
ATOM 1377 C CA . ASP A 1 174 ? 8.363 -21.618 32.657 1.00 43.25 174 ASP A CA 1
ATOM 1378 C C . ASP A 1 174 ? 8.241 -20.793 31.363 1.00 43.25 174 ASP A C 1
ATOM 1380 O O . ASP A 1 174 ? 8.423 -19.573 31.292 1.00 43.25 174 ASP A O 1
ATOM 1384 N N . THR A 1 175 ? 7.900 -21.509 30.305 1.00 51.97 175 THR A N 1
ATOM 1385 C CA . THR A 1 175 ? 7.489 -20.999 29.010 1.00 51.97 175 THR A CA 1
ATOM 1386 C C . THR A 1 175 ? 6.130 -20.315 29.116 1.00 51.97 175 THR A C 1
ATOM 1388 O O . THR A 1 175 ? 5.109 -20.978 29.003 1.00 51.97 175 THR A O 1
ATOM 1391 N N . SER A 1 176 ? 6.076 -18.994 29.273 1.00 45.06 176 SER A N 1
ATOM 1392 C CA . SER A 1 176 ? 5.022 -18.138 28.692 1.00 45.06 176 SER A CA 1
ATOM 1393 C C . SER A 1 176 ? 5.102 -16.723 29.254 1.00 45.06 176 SER A C 1
ATOM 1395 O O . SER A 1 176 ? 4.618 -16.418 30.337 1.00 45.06 176 SER A O 1
ATOM 1397 N N . THR A 1 177 ? 5.633 -15.789 28.470 1.00 48.19 177 THR A N 1
ATOM 1398 C CA . THR A 1 177 ? 5.253 -14.385 28.645 1.00 48.19 177 THR A CA 1
ATOM 1399 C C . THR A 1 177 ? 3.856 -14.200 28.061 1.00 48.19 177 THR A C 1
ATOM 1401 O O . THR A 1 177 ? 3.662 -13.799 26.914 1.00 48.19 177 THR A O 1
ATOM 1404 N N . ASP A 1 178 ? 2.870 -14.578 28.871 1.00 43.69 178 ASP A N 1
ATOM 1405 C CA . ASP A 1 178 ? 1.459 -14.287 28.677 1.00 43.69 178 ASP A CA 1
ATOM 1406 C C . ASP A 1 178 ? 1.258 -12.760 28.745 1.00 43.69 178 ASP A C 1
ATOM 1408 O O . ASP A 1 178 ? 1.434 -12.118 29.780 1.00 43.69 178 ASP A O 1
ATOM 1412 N N . ILE A 1 179 ? 0.946 -12.155 27.596 1.00 53.41 179 ILE A N 1
ATOM 1413 C CA . ILE A 1 179 ? 0.783 -10.701 27.386 1.00 53.41 179 ILE A CA 1
ATOM 1414 C C . ILE A 1 179 ? -0.509 -10.155 28.034 1.00 53.41 179 ILE A C 1
ATOM 1416 O O . ILE A 1 179 ? -0.791 -8.958 27.969 1.00 53.41 179 ILE A O 1
ATOM 1420 N N . PHE A 1 180 ? -1.291 -11.002 28.705 1.00 50.53 180 PHE A N 1
ATOM 1421 C CA . PHE A 1 180 ? -2.534 -10.617 29.367 1.00 50.53 180 PHE A CA 1
ATOM 1422 C C . PHE A 1 180 ? -2.529 -10.924 30.866 1.00 50.53 180 PHE A C 1
ATOM 1424 O O . PHE A 1 180 ? -3.336 -11.707 31.363 1.00 50.53 180 PHE A O 1
ATOM 1431 N N . THR A 1 181 ? -1.704 -10.215 31.634 1.00 50.97 181 THR A N 1
ATOM 1432 C CA . THR A 1 181 ? -1.925 -10.112 33.080 1.00 50.97 181 THR A CA 1
ATOM 1433 C C . THR A 1 181 ? -3.001 -9.061 33.364 1.00 50.97 181 THR A C 1
ATOM 1435 O O . THR A 1 181 ? -2.794 -7.849 33.324 1.00 50.97 181 THR A O 1
ATOM 1438 N N . PHE A 1 182 ? -4.216 -9.544 33.626 1.00 49.00 182 PHE A N 1
ATOM 1439 C CA . PHE A 1 182 ? -5.317 -8.736 34.144 1.00 49.00 182 PHE A CA 1
ATOM 1440 C C . PHE A 1 182 ? -5.058 -8.477 35.636 1.00 49.00 182 PHE A C 1
ATOM 1442 O O . PHE A 1 182 ? -5.383 -9.308 36.487 1.00 49.00 182 PHE A O 1
ATOM 1449 N N . GLU A 1 183 ? -4.440 -7.342 35.968 1.00 56.31 183 GLU A N 1
ATOM 1450 C CA . GLU A 1 183 ? -4.238 -6.946 37.363 1.00 56.31 183 GLU A CA 1
ATOM 1451 C C . GLU A 1 183 ? -5.580 -6.803 38.093 1.00 56.31 183 GLU A C 1
ATOM 1453 O O . GLU A 1 183 ? -6.465 -6.010 37.753 1.00 56.31 183 GLU A O 1
ATOM 1458 N N . ARG A 1 184 ? -5.717 -7.613 39.139 1.00 52.69 184 ARG A N 1
ATOM 1459 C CA . ARG A 1 184 ? -6.863 -7.685 40.034 1.00 52.69 184 ARG A CA 1
ATOM 1460 C C . ARG A 1 184 ? -6.746 -6.569 41.077 1.00 52.69 184 ARG A C 1
ATOM 1462 O O . ARG A 1 184 ? -6.319 -6.811 42.198 1.00 52.69 184 ARG A O 1
ATOM 1469 N N . GLN A 1 185 ? -7.124 -5.340 40.730 1.00 48.53 185 GLN A N 1
ATOM 1470 C CA . GLN A 1 185 ? -7.241 -4.273 41.731 1.00 48.53 185 GLN A CA 1
ATOM 1471 C C . GLN A 1 185 ? -8.586 -4.363 42.462 1.00 48.53 185 GLN A C 1
ATOM 1473 O O . GLN A 1 185 ? -9.645 -4.067 41.901 1.00 48.53 185 GLN A O 1
ATOM 1478 N N . GLY A 1 186 ? -8.527 -4.784 43.726 1.00 50.69 186 GLY A N 1
ATOM 1479 C CA . GLY A 1 186 ? -9.650 -4.751 44.657 1.00 50.69 186 GLY A CA 1
ATOM 1480 C C . GLY A 1 186 ? -9.387 -5.548 45.933 1.00 50.69 186 GLY A C 1
ATOM 1481 O O . GLY A 1 186 ? -9.941 -6.637 46.084 1.00 50.69 186 GLY A O 1
ATOM 1482 N N . GLN A 1 187 ? -8.565 -4.996 46.827 1.00 34.12 187 GLN A N 1
ATOM 1483 C CA . GLN A 1 187 ? -8.770 -5.116 48.273 1.00 34.12 187 GLN A CA 1
ATOM 1484 C C . GLN A 1 187 ? -9.297 -3.776 48.779 1.00 34.12 187 GLN A C 1
ATOM 1486 O O . GLN A 1 187 ? -8.817 -2.740 48.263 1.00 34.12 187 GLN A O 1
#